Protein AF-A0A8H6SLA9-F1 (afdb_monomer)

Radius of gyrati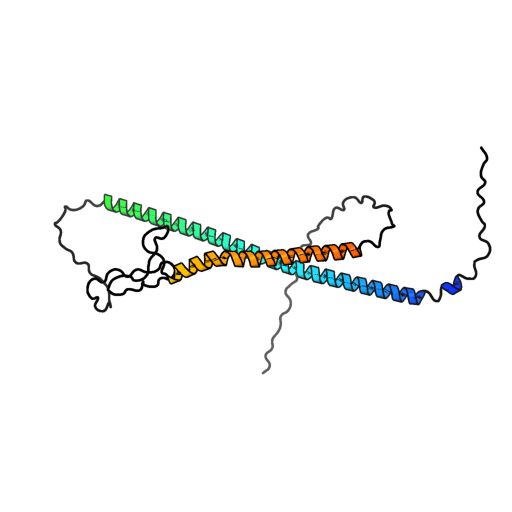on: 43.83 Å; Cα contacts (8 Å, |Δi|>4): 52; chains: 1; bounding box: 120×88×108 Å

Mean predicted aligned error: 20.32 Å

Solvent-accessible surface area (backbone atoms only — not comparable to full-atom values): 16143 Å² total; per-residue (Å²): 136,85,85,83,81,82,81,76,84,77,94,78,89,76,86,80,65,63,74,71,59,61,76,69,49,60,63,59,50,52,53,52,51,52,50,53,55,49,53,50,51,51,52,50,52,54,50,51,52,50,50,53,52,50,51,51,54,53,51,54,48,53,52,50,52,53,51,52,51,50,53,54,51,51,55,50,50,53,53,50,53,52,49,55,54,49,55,50,49,53,53,48,53,51,53,51,52,54,55,62,70,72,52,82,75,77,75,91,71,73,94,70,87,74,83,77,86,75,90,65,86,87,72,79,87,79,75,83,87,72,75,86,78,54,49,19,68,86,72,63,48,69,61,58,65,56,96,93,37,71,70,61,76,58,56,87,47,102,84,50,96,62,45,47,44,64,68,56,48,52,47,51,61,42,47,69,61,45,58,62,51,57,58,46,54,56,48,49,54,52,48,54,56,51,53,56,50,55,59,52,51,56,58,51,55,72,71,58,76,84,76,85,87,78,94,74,79,88,71,87,72,76,86,79,81,78,77,82,74,83,75,75,81,76,84,78,74,92,80,80,88,80,84,80,81,81,84,132

pLDDT: mean 74.07, std 17.53, range [44.94, 98.62]

Structure (mmCIF, N/CA/C/O backbone):
data_AF-A0A8H6SLA9-F1
#
_entry.id   AF-A0A8H6SLA9-F1
#
loop_
_atom_site.group_PDB
_atom_site.id
_atom_site.type_symbol
_atom_site.label_atom_id
_atom_site.label_alt_id
_atom_site.label_comp_id
_atom_site.label_asym_id
_atom_site.label_entity_id
_atom_site.label_seq_id
_atom_site.pdbx_PDB_ins_code
_atom_site.Cartn_x
_atom_site.Cartn_y
_atom_site.Cartn_z
_atom_site.occupancy
_atom_site.B_iso_or_equiv
_atom_site.auth_seq_id
_atom_site.auth_comp_id
_atom_site.auth_asym_id
_atom_site.auth_atom_id
_atom_site.pdbx_PDB_model_num
ATOM 1 N N . MET A 1 1 ? 68.882 -38.766 -30.836 1.00 44.94 1 MET A N 1
ATOM 2 C CA . MET A 1 1 ? 67.915 -37.660 -30.707 1.00 44.94 1 MET A CA 1
ATOM 3 C C . MET A 1 1 ? 68.384 -36.552 -31.637 1.00 44.94 1 MET A C 1
ATOM 5 O O . MET A 1 1 ? 69.394 -35.937 -31.313 1.00 44.94 1 MET A O 1
ATOM 9 N N . PRO A 1 2 ? 67.797 -36.401 -32.835 1.00 56.88 2 PRO A N 1
ATOM 10 C CA . PRO A 1 2 ? 68.189 -35.344 -33.761 1.00 56.88 2 PRO A CA 1
ATOM 11 C C . PRO A 1 2 ? 67.579 -34.007 -33.314 1.00 56.88 2 PRO A C 1
ATOM 13 O O . PRO A 1 2 ? 66.438 -33.968 -32.863 1.00 56.88 2 PRO A O 1
ATOM 16 N N . HIS A 1 3 ? 68.366 -32.936 -33.404 1.00 52.94 3 HIS A N 1
ATOM 17 C CA . HIS A 1 3 ? 67.926 -31.561 -33.189 1.00 52.94 3 HIS A CA 1
ATOM 18 C C . HIS A 1 3 ? 67.178 -31.078 -34.440 1.00 52.94 3 HIS A C 1
ATOM 20 O O . HIS A 1 3 ? 67.775 -30.989 -35.510 1.00 52.94 3 HIS A O 1
ATOM 26 N N . GLU A 1 4 ? 65.885 -30.781 -34.304 1.00 59.97 4 GLU A N 1
ATOM 27 C CA . GLU A 1 4 ? 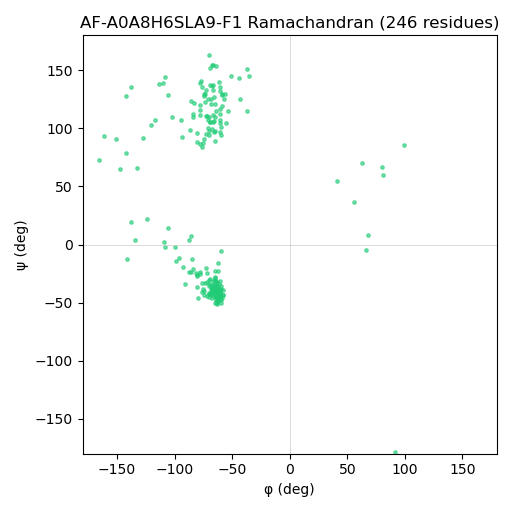65.126 -30.019 -35.299 1.00 59.97 4 GLU A CA 1
ATOM 28 C C . GLU A 1 4 ? 65.571 -28.551 -35.250 1.00 59.97 4 GLU A C 1
ATOM 30 O O . GLU A 1 4 ? 65.332 -27.837 -34.274 1.00 59.97 4 GLU A O 1
ATOM 35 N N . GLU A 1 5 ? 66.256 -28.110 -36.303 1.00 57.69 5 GLU A N 1
ATOM 36 C CA . GLU A 1 5 ? 66.565 -26.704 -36.542 1.00 57.69 5 GLU A CA 1
ATOM 37 C C . GLU A 1 5 ? 65.296 -25.959 -36.981 1.00 57.69 5 GLU A C 1
ATOM 39 O O . GLU A 1 5 ? 64.781 -26.146 -38.085 1.00 57.69 5 GLU A O 1
ATOM 44 N N . LEU A 1 6 ? 64.804 -25.084 -36.101 1.00 62.22 6 LEU A N 1
ATOM 45 C CA . LEU A 1 6 ? 63.748 -24.111 -36.375 1.00 62.22 6 LEU A CA 1
ATOM 46 C C . LEU A 1 6 ? 64.223 -23.092 -37.422 1.00 62.22 6 LEU A C 1
ATOM 48 O O . LEU A 1 6 ? 64.881 -22.101 -37.105 1.00 62.22 6 LEU A O 1
ATOM 52 N N . HIS A 1 7 ? 63.846 -23.324 -38.677 1.00 65.69 7 HIS A N 1
ATOM 53 C CA . HIS A 1 7 ? 63.910 -22.320 -39.734 1.00 65.69 7 HIS A CA 1
ATOM 54 C C . HIS A 1 7 ? 62.850 -21.240 -39.484 1.00 65.69 7 HIS A C 1
ATOM 56 O O . HIS A 1 7 ? 61.652 -21.476 -39.633 1.00 65.69 7 HIS A O 1
ATOM 62 N N . MET A 1 8 ? 63.300 -20.039 -39.122 1.00 55.72 8 MET A N 1
ATOM 63 C CA . MET A 1 8 ? 62.464 -18.840 -39.086 1.00 55.72 8 MET A CA 1
ATOM 64 C C . MET A 1 8 ? 62.376 -18.239 -40.497 1.00 55.72 8 MET A C 1
ATOM 66 O O . MET A 1 8 ? 63.417 -17.894 -41.066 1.00 55.72 8 MET A O 1
ATOM 70 N N . PRO A 1 9 ? 61.174 -18.087 -41.083 1.00 66.75 9 PRO A N 1
ATOM 71 C CA . PRO A 1 9 ? 61.027 -17.440 -42.378 1.00 66.75 9 PRO A CA 1
ATOM 72 C C . PRO A 1 9 ? 61.354 -15.948 -42.260 1.00 66.75 9 PRO A C 1
ATOM 74 O O . PRO A 1 9 ? 60.796 -15.222 -41.439 1.00 66.75 9 PRO A O 1
ATOM 77 N N . THR A 1 10 ? 62.282 -15.490 -43.096 1.00 64.19 10 THR A N 1
ATOM 78 C CA . THR A 1 10 ? 62.669 -14.083 -43.211 1.00 64.19 10 THR A CA 1
ATOM 79 C C . THR A 1 10 ? 61.563 -13.304 -43.939 1.00 64.19 10 THR A C 1
ATOM 81 O O . THR A 1 10 ? 61.240 -13.654 -45.076 1.00 64.19 10 THR A O 1
ATOM 84 N N . PRO A 1 11 ? 60.979 -12.245 -43.345 1.00 56.88 11 PRO A N 1
ATOM 85 C CA . PRO A 1 11 ? 59.956 -11.441 -44.003 1.00 56.88 11 PRO A CA 1
ATOM 86 C C . PRO A 1 11 ? 60.624 -10.448 -44.962 1.00 56.88 11 PRO A C 1
ATOM 88 O O . PRO A 1 11 ? 60.956 -9.324 -44.591 1.00 56.88 11 PRO A O 1
ATOM 91 N N . ALA A 1 12 ? 60.852 -10.866 -46.204 1.00 58.31 12 ALA A N 1
ATOM 92 C CA . ALA A 1 12 ? 61.307 -9.980 -47.269 1.00 58.31 12 ALA A CA 1
ATOM 93 C C . ALA A 1 12 ? 60.152 -9.678 -48.239 1.00 58.31 12 ALA A C 1
ATOM 95 O O . ALA A 1 12 ? 59.533 -10.591 -48.775 1.00 58.31 12 ALA A O 1
ATOM 96 N N . ALA A 1 13 ? 59.937 -8.381 -48.491 1.00 58.53 13 ALA A N 1
ATOM 97 C CA . ALA A 1 13 ? 59.166 -7.808 -49.604 1.00 58.53 13 ALA A CA 1
ATOM 98 C C . ALA A 1 13 ? 57.623 -7.747 -49.494 1.00 58.53 13 ALA A C 1
ATOM 100 O O . ALA A 1 13 ? 56.914 -8.213 -50.380 1.00 58.53 13 ALA A O 1
ATOM 101 N N . GLY A 1 14 ? 57.098 -7.052 -48.473 1.00 57.09 14 GLY A N 1
ATOM 102 C CA . GLY A 1 14 ? 55.667 -6.694 -48.388 1.00 57.09 14 GLY A CA 1
ATOM 103 C C . GLY A 1 14 ? 55.356 -5.264 -47.915 1.00 57.09 14 GLY A C 1
ATOM 104 O O . GLY A 1 14 ? 54.259 -5.012 -47.437 1.00 57.09 14 GLY A O 1
ATOM 105 N N . ALA A 1 15 ? 56.304 -4.323 -47.990 1.00 57.12 15 ALA A N 1
ATOM 106 C CA . ALA A 1 15 ? 56.195 -3.020 -47.315 1.00 57.12 15 ALA A CA 1
ATOM 107 C C . ALA A 1 15 ? 55.476 -1.900 -48.104 1.00 57.12 15 ALA A C 1
ATOM 109 O O . ALA A 1 15 ? 55.443 -0.772 -47.627 1.00 57.12 15 ALA A O 1
ATOM 110 N N . GLN A 1 16 ? 54.924 -2.159 -49.296 1.00 57.94 16 GLN A N 1
ATOM 111 C CA . GLN A 1 16 ? 54.382 -1.091 -50.163 1.00 57.94 16 GLN A CA 1
ATOM 112 C C . GLN A 1 16 ? 52.849 -1.043 -50.280 1.00 57.94 16 GLN A C 1
ATOM 114 O O . GLN A 1 16 ? 52.337 -0.131 -50.919 1.00 57.94 16 GLN A O 1
ATOM 119 N N . ASP A 1 17 ? 52.107 -1.962 -49.648 1.00 52.88 17 ASP A N 1
ATOM 120 C CA . ASP A 1 17 ? 50.633 -2.010 -49.764 1.00 52.88 17 ASP A CA 1
ATOM 121 C C . ASP A 1 17 ? 49.882 -1.580 -48.483 1.00 52.88 17 ASP A C 1
ATOM 123 O O . ASP A 1 17 ? 48.654 -1.563 -48.435 1.00 52.88 17 ASP A O 1
ATOM 127 N N . LEU A 1 18 ? 50.606 -1.175 -47.430 1.00 58.47 18 LEU A N 1
ATOM 128 C CA . LEU A 1 18 ? 50.005 -0.716 -46.167 1.00 58.47 18 LEU A CA 1
ATOM 129 C C . LEU A 1 18 ? 49.514 0.741 -46.220 1.00 58.47 18 LEU A C 1
ATOM 131 O O . LEU A 1 18 ? 48.532 1.081 -45.558 1.00 58.47 18 LEU A O 1
ATOM 135 N N . ASP A 1 19 ? 50.109 1.587 -47.064 1.00 57.84 19 ASP A N 1
ATOM 136 C CA . ASP A 1 19 ? 49.697 2.994 -47.189 1.00 57.84 19 ASP A CA 1
ATOM 137 C C . ASP A 1 19 ? 48.357 3.161 -47.924 1.00 57.84 19 ASP A C 1
ATOM 139 O O . ASP A 1 19 ? 47.665 4.168 -47.754 1.00 57.84 19 ASP A O 1
ATOM 143 N N . ARG A 1 20 ? 47.929 2.153 -48.698 1.00 52.12 20 ARG A N 1
ATOM 144 C CA . ARG A 1 20 ? 46.669 2.202 -49.456 1.00 52.12 20 ARG A CA 1
ATOM 145 C C . ARG A 1 20 ? 45.447 1.769 -48.642 1.00 52.12 20 ARG A C 1
ATOM 147 O O . ARG A 1 20 ? 44.339 2.204 -48.941 1.00 52.12 20 ARG A O 1
ATOM 154 N N . ILE A 1 21 ? 45.643 0.977 -47.586 1.00 57.06 21 ILE A N 1
ATOM 155 C CA . ILE A 1 21 ? 44.577 0.563 -46.655 1.00 57.06 21 ILE A CA 1
ATOM 156 C C . ILE A 1 21 ? 44.296 1.669 -45.615 1.00 57.06 21 ILE A C 1
ATOM 158 O O . ILE A 1 21 ? 43.181 1.783 -45.108 1.00 57.06 21 ILE A O 1
ATOM 162 N N . SER A 1 22 ? 45.272 2.542 -45.352 1.00 58.72 22 SER A N 1
ATOM 163 C CA . SER A 1 22 ? 45.220 3.560 -44.293 1.00 58.72 22 SER A CA 1
ATOM 164 C C . SER A 1 22 ? 44.219 4.705 -44.545 1.00 58.72 22 SER A C 1
ATOM 166 O O . SER A 1 22 ? 43.635 5.242 -43.606 1.00 58.72 22 SER A O 1
ATOM 168 N N . SER A 1 23 ? 43.945 5.071 -45.804 1.00 60.31 23 SER A N 1
ATOM 169 C CA . SER A 1 23 ? 43.157 6.280 -46.113 1.00 60.31 23 SER A CA 1
ATOM 170 C C . SER A 1 23 ? 41.646 6.064 -46.280 1.00 60.31 23 SER A C 1
ATOM 172 O O . SER A 1 23 ? 40.887 7.021 -46.136 1.00 60.31 23 SER A O 1
ATOM 174 N N . ALA A 1 24 ? 41.185 4.830 -46.530 1.00 57.62 24 ALA A N 1
ATOM 175 C CA . ALA A 1 24 ? 39.760 4.499 -46.709 1.00 57.62 24 ALA A CA 1
ATOM 176 C C . ALA A 1 24 ? 39.080 3.919 -45.447 1.00 57.62 24 ALA A C 1
ATOM 178 O O . ALA A 1 24 ? 37.854 3.904 -45.347 1.00 57.62 24 ALA A O 1
ATOM 179 N N . GLN A 1 25 ? 39.868 3.501 -44.453 1.00 63.41 25 GLN A N 1
ATOM 180 C CA . GLN A 1 25 ? 39.406 3.010 -43.148 1.00 63.41 25 GLN A CA 1
ATOM 181 C C . GLN A 1 25 ? 38.822 4.061 -42.165 1.00 63.41 25 GLN A C 1
ATOM 183 O O . GLN A 1 25 ? 38.013 3.662 -41.317 1.00 63.41 25 GLN A O 1
ATOM 188 N N . PRO A 1 26 ? 39.138 5.378 -42.210 1.00 79.38 26 PRO A N 1
ATOM 189 C CA . PRO A 1 26 ? 38.716 6.280 -41.137 1.00 79.38 26 PRO A CA 1
ATOM 190 C C . PRO A 1 26 ? 37.209 6.571 -41.147 1.00 79.38 26 PRO A C 1
ATOM 192 O O . PRO A 1 26 ? 36.618 6.716 -40.081 1.00 79.38 26 PRO A O 1
ATOM 195 N N . GLU A 1 27 ? 36.556 6.607 -42.313 1.00 86.19 27 GLU A N 1
ATOM 196 C CA . GLU A 1 27 ? 35.116 6.906 -42.398 1.00 86.19 27 GLU A CA 1
ATOM 197 C C . GLU A 1 27 ? 34.238 5.735 -41.939 1.00 86.19 27 GLU A C 1
ATOM 199 O O . GLU A 1 27 ? 33.270 5.934 -41.204 1.00 86.19 27 GLU A O 1
ATOM 204 N N . GLN A 1 28 ? 34.604 4.497 -42.289 1.00 86.56 28 GLN A N 1
ATOM 205 C CA . GLN A 1 28 ? 33.897 3.309 -41.794 1.00 86.56 28 GLN A CA 1
ATOM 206 C C . GLN A 1 28 ? 34.040 3.178 -40.275 1.00 86.56 28 GLN A C 1
ATOM 208 O O . GLN A 1 28 ? 33.052 2.961 -39.576 1.00 86.56 28 GLN A O 1
ATOM 213 N N . THR A 1 29 ? 35.246 3.414 -39.753 1.00 85.56 29 THR A N 1
ATOM 214 C CA . THR A 1 29 ? 35.506 3.407 -38.308 1.00 85.56 29 THR A CA 1
ATOM 215 C C . THR A 1 29 ? 34.677 4.472 -37.586 1.00 85.56 29 THR A C 1
ATOM 217 O O . THR A 1 29 ? 34.031 4.177 -36.584 1.00 85.56 29 THR A O 1
ATOM 220 N N . ARG A 1 30 ? 34.613 5.700 -38.119 1.00 87.31 30 ARG A N 1
ATOM 221 C CA . ARG A 1 30 ? 33.772 6.781 -37.569 1.00 87.31 30 ARG A CA 1
ATOM 222 C C . ARG A 1 30 ? 32.287 6.422 -37.554 1.00 87.31 30 ARG A C 1
ATOM 224 O O . ARG A 1 30 ? 31.591 6.765 -36.601 1.00 87.31 30 ARG A O 1
ATOM 231 N N . CYS A 1 31 ? 31.801 5.740 -38.590 1.00 92.69 31 CYS A N 1
ATOM 232 C CA . CYS A 1 31 ? 30.416 5.283 -38.652 1.00 92.69 31 CYS A CA 1
ATOM 233 C C . CYS A 1 31 ? 30.110 4.244 -37.563 1.00 92.69 31 CYS A C 1
ATOM 235 O O . CYS A 1 31 ? 29.098 4.375 -36.875 1.00 92.69 31 CYS A O 1
ATOM 237 N N . VAL A 1 32 ? 31.000 3.265 -37.363 1.00 92.06 32 VAL A N 1
ATOM 238 C CA . VAL A 1 32 ? 30.857 2.249 -36.308 1.00 92.06 32 VAL A CA 1
ATOM 239 C C . VAL A 1 32 ? 30.906 2.884 -34.918 1.00 92.06 32 VAL A C 1
ATOM 241 O O . VAL A 1 32 ? 30.044 2.590 -34.096 1.00 92.06 32 VAL A O 1
ATOM 244 N N . LEU A 1 33 ? 31.849 3.799 -34.669 1.00 91.94 33 LEU A N 1
ATOM 245 C CA . LEU A 1 33 ? 31.949 4.502 -33.385 1.00 91.94 33 LEU A CA 1
ATOM 246 C C . LEU A 1 33 ? 30.671 5.281 -33.063 1.00 91.94 33 LEU A C 1
ATOM 248 O O . LEU A 1 33 ? 30.139 5.139 -31.968 1.00 91.94 33 LEU A O 1
ATOM 252 N N . ARG A 1 34 ? 30.117 6.024 -34.030 1.00 95.81 34 ARG A N 1
ATOM 253 C CA . ARG A 1 34 ? 28.855 6.755 -33.832 1.00 95.81 34 ARG A CA 1
ATOM 254 C C . ARG A 1 34 ? 27.696 5.820 -33.488 1.00 95.81 34 ARG A C 1
ATOM 256 O O . ARG A 1 34 ? 26.888 6.157 -32.630 1.00 95.81 34 ARG A O 1
ATOM 263 N N . LYS A 1 35 ? 27.619 4.659 -34.145 1.00 96.62 35 LYS A N 1
ATOM 264 C CA . LYS A 1 35 ? 26.582 3.659 -33.871 1.00 96.62 35 LYS A CA 1
ATOM 265 C C . LYS A 1 35 ? 26.711 3.097 -32.453 1.00 96.62 35 LYS A C 1
ATOM 267 O O . LYS A 1 35 ? 25.718 3.036 -31.742 1.00 96.62 35 LYS A O 1
ATOM 272 N N . LEU A 1 36 ? 27.926 2.763 -32.019 1.00 95.12 36 LEU A N 1
ATOM 273 C CA . LEU A 1 36 ? 28.175 2.285 -30.655 1.00 95.12 36 LEU A CA 1
ATOM 274 C C . LEU A 1 36 ? 27.884 3.361 -29.600 1.00 95.12 36 LEU A C 1
ATOM 276 O O . LEU A 1 36 ? 27.335 3.052 -28.548 1.00 95.12 36 LEU A O 1
ATOM 280 N N . GLU A 1 37 ? 28.205 4.628 -29.873 1.00 97.12 37 GLU A N 1
ATOM 281 C CA . GLU A 1 37 ? 27.853 5.753 -28.996 1.00 97.12 37 GLU A CA 1
ATOM 282 C C . GLU A 1 37 ? 26.336 5.969 -28.890 1.00 97.12 37 GLU A C 1
ATOM 284 O O . GLU A 1 37 ? 25.843 6.383 -27.841 1.00 97.12 37 GLU A O 1
ATOM 289 N N . GLU A 1 38 ? 25.593 5.743 -29.974 1.00 97.88 38 GLU A N 1
ATOM 290 C CA . GLU A 1 38 ? 24.129 5.826 -29.993 1.00 97.88 38 GLU A CA 1
ATOM 291 C C . GLU A 1 38 ? 23.497 4.649 -29.242 1.00 97.88 38 GLU A C 1
ATOM 293 O O . GLU A 1 38 ? 22.631 4.866 -28.398 1.00 97.88 38 GLU A O 1
ATOM 298 N N . GLU A 1 39 ? 23.985 3.427 -29.466 1.00 97.31 39 GLU A N 1
ATOM 299 C CA . GLU A 1 39 ? 23.563 2.231 -28.726 1.00 97.31 39 GLU A CA 1
ATOM 300 C C . GLU A 1 39 ? 23.865 2.367 -27.227 1.00 97.31 39 GLU A C 1
ATOM 302 O O . GLU A 1 39 ? 23.003 2.084 -26.397 1.00 97.31 39 GLU A O 1
ATOM 307 N N . THR A 1 40 ? 25.042 2.887 -26.867 1.00 97.44 40 THR A N 1
ATOM 308 C CA . THR A 1 40 ? 25.407 3.145 -25.464 1.00 97.44 40 THR A CA 1
ATOM 309 C C . THR A 1 40 ? 24.455 4.158 -24.832 1.00 97.44 40 THR A C 1
ATOM 311 O O . THR A 1 40 ? 23.920 3.903 -23.756 1.00 97.44 40 THR A O 1
ATOM 314 N N . ARG A 1 41 ? 24.162 5.268 -25.525 1.00 98.00 41 ARG A N 1
ATOM 315 C CA . ARG A 1 41 ? 23.197 6.270 -25.046 1.00 98.00 41 ARG A CA 1
ATOM 316 C C . ARG A 1 41 ? 21.784 5.708 -24.899 1.00 98.00 41 ARG A C 1
ATOM 318 O O . ARG A 1 41 ? 21.091 6.068 -23.951 1.00 98.00 41 ARG A O 1
ATOM 325 N N . ALA A 1 42 ? 21.354 4.836 -25.808 1.00 97.81 42 ALA A N 1
ATOM 326 C CA . ALA A 1 42 ? 20.051 4.186 -25.717 1.00 97.81 42 ALA A CA 1
ATOM 327 C C . ALA A 1 42 ? 19.962 3.300 -24.463 1.00 97.81 42 ALA A C 1
ATOM 329 O O . ALA A 1 42 ? 19.028 3.455 -23.675 1.00 97.81 42 ALA A O 1
ATOM 330 N N . VAL A 1 43 ? 20.972 2.459 -24.222 1.00 97.88 43 VAL A N 1
ATOM 331 C CA . VAL A 1 43 ? 21.044 1.592 -23.033 1.00 97.88 43 VAL A CA 1
ATOM 332 C C . VAL A 1 43 ? 21.116 2.409 -21.740 1.00 97.88 43 VAL A C 1
ATOM 334 O O . VAL A 1 43 ? 20.441 2.083 -20.763 1.00 97.88 43 VAL A O 1
ATOM 337 N N . GLU A 1 44 ? 21.892 3.494 -21.717 1.00 97.06 44 GLU A N 1
ATOM 338 C CA . GLU A 1 44 ? 21.948 4.404 -20.566 1.00 97.06 44 GLU A CA 1
ATOM 339 C C . GLU A 1 44 ? 20.582 5.036 -20.281 1.00 97.06 44 GLU A C 1
ATOM 341 O O . GLU A 1 44 ? 20.147 5.043 -19.130 1.00 97.06 44 GLU A O 1
ATOM 346 N N . SER A 1 45 ? 19.863 5.480 -21.317 1.00 97.81 45 SER A N 1
ATOM 347 C CA . SER A 1 45 ? 18.527 6.061 -21.152 1.00 97.81 45 SER A CA 1
ATOM 348 C C . SER A 1 45 ? 17.502 5.060 -20.606 1.00 97.81 45 SER A C 1
ATOM 350 O O . SER A 1 45 ? 16.697 5.412 -19.743 1.00 97.81 45 SER A O 1
ATOM 352 N N . GLU A 1 46 ? 17.565 3.795 -21.035 1.00 97.81 46 GLU A N 1
ATOM 353 C CA . GLU A 1 46 ? 16.689 2.728 -20.539 1.00 97.81 46 GLU A CA 1
ATOM 354 C C . GLU A 1 46 ? 17.003 2.375 -19.078 1.00 97.81 46 GLU A C 1
ATOM 356 O O . GLU A 1 46 ? 16.096 2.169 -18.258 1.00 97.81 46 GLU A O 1
ATOM 361 N N . ARG A 1 47 ? 18.292 2.353 -18.718 1.00 98.19 47 ARG A N 1
ATOM 362 C CA . ARG A 1 47 ? 18.731 2.170 -17.331 1.00 98.19 47 ARG A CA 1
ATOM 363 C C . ARG A 1 47 ? 18.228 3.306 -16.444 1.00 98.19 47 ARG A C 1
ATOM 365 O O . ARG A 1 47 ? 17.725 3.040 -15.353 1.00 98.19 47 ARG A O 1
ATOM 372 N N . ASP A 1 48 ? 18.341 4.547 -16.900 1.00 98.00 48 ASP A N 1
ATOM 373 C CA . ASP A 1 48 ? 17.907 5.721 -16.145 1.00 98.00 48 ASP A CA 1
ATOM 374 C C . ASP A 1 48 ? 16.379 5.736 -15.972 1.00 98.00 48 ASP A C 1
ATOM 376 O O . ASP A 1 48 ? 15.879 5.985 -14.872 1.00 98.00 48 ASP A O 1
ATOM 380 N N . GLU A 1 49 ? 15.615 5.363 -17.003 1.00 97.50 49 GLU A N 1
ATOM 381 C CA . GLU A 1 49 ? 14.163 5.194 -16.886 1.00 97.50 49 GLU A CA 1
ATOM 382 C C . GLU A 1 49 ? 13.801 4.100 -15.868 1.00 97.50 49 GLU A C 1
ATOM 384 O O . GLU A 1 49 ? 12.922 4.281 -15.017 1.00 97.50 49 GLU A O 1
ATOM 389 N N . SER A 1 50 ? 14.514 2.975 -15.901 1.00 96.94 50 SER A N 1
ATOM 390 C CA . SER A 1 50 ? 14.331 1.876 -14.949 1.00 96.94 50 SER A CA 1
ATOM 391 C C . SER A 1 50 ? 14.648 2.300 -13.511 1.00 96.94 50 SER A C 1
ATOM 393 O O . SER A 1 50 ? 13.897 1.974 -12.589 1.00 96.94 50 SER A O 1
ATOM 395 N N . MET A 1 51 ? 15.705 3.092 -13.315 1.00 97.44 51 MET A N 1
ATOM 396 C CA . MET A 1 51 ? 16.069 3.690 -12.026 1.00 97.44 51 MET A CA 1
ATOM 397 C C . MET A 1 51 ? 14.968 4.616 -11.495 1.00 97.44 51 MET A C 1
ATOM 399 O O . MET A 1 51 ? 14.600 4.520 -10.323 1.00 97.44 51 MET A O 1
ATOM 403 N N . VAL A 1 52 ? 14.381 5.460 -12.351 1.00 98.19 52 VAL A N 1
ATOM 404 C CA . VAL A 1 52 ? 13.260 6.340 -11.973 1.00 98.19 52 VAL A CA 1
ATOM 405 C C . VAL A 1 52 ? 12.035 5.524 -11.551 1.00 98.19 52 VAL A C 1
ATOM 407 O O . VAL A 1 52 ? 11.403 5.828 -10.532 1.00 98.19 52 VAL A O 1
ATOM 410 N N . ARG A 1 53 ? 11.706 4.450 -12.281 1.00 98.19 53 ARG A N 1
ATOM 411 C CA . ARG A 1 53 ? 10.613 3.537 -11.903 1.00 98.19 53 ARG A CA 1
ATOM 412 C C . ARG A 1 53 ? 10.881 2.889 -10.543 1.00 98.19 53 ARG A C 1
ATOM 414 O O . ARG A 1 53 ? 9.996 2.895 -9.686 1.00 98.19 53 ARG A O 1
ATOM 421 N N . LEU A 1 54 ? 12.099 2.395 -10.312 1.00 98.31 54 LEU A N 1
ATOM 422 C CA . LEU A 1 54 ? 12.491 1.783 -9.041 1.00 98.31 54 LEU A CA 1
ATOM 423 C C . LEU A 1 54 ? 12.415 2.783 -7.876 1.00 98.31 54 LEU A C 1
ATOM 425 O O . LEU A 1 54 ? 11.893 2.455 -6.807 1.00 98.31 54 LEU A O 1
ATOM 429 N N . GLN A 1 55 ? 12.868 4.020 -8.085 1.00 98.00 55 GLN A N 1
ATOM 430 C CA . GLN A 1 55 ? 12.785 5.088 -7.089 1.00 98.00 55 GLN A CA 1
ATOM 431 C C . GLN A 1 55 ? 11.329 5.435 -6.743 1.00 98.00 55 GLN A C 1
ATOM 433 O O . GLN A 1 55 ? 10.999 5.637 -5.569 1.00 98.00 55 GLN A O 1
ATOM 438 N N . SER A 1 56 ? 10.443 5.457 -7.743 1.00 97.19 56 SER A N 1
ATOM 439 C CA . SER A 1 56 ? 9.006 5.669 -7.541 1.00 97.19 56 SER A CA 1
ATOM 440 C C . SER A 1 56 ? 8.383 4.553 -6.700 1.00 97.19 56 SER A C 1
ATOM 442 O O . SER A 1 56 ? 7.720 4.837 -5.701 1.00 97.19 56 SER A O 1
ATOM 444 N N . VAL A 1 57 ? 8.653 3.287 -7.037 1.00 98.12 57 VAL A N 1
ATOM 445 C CA . VAL A 1 57 ? 8.169 2.125 -6.267 1.00 98.12 57 VAL A CA 1
ATOM 446 C C . VAL A 1 57 ? 8.690 2.164 -4.831 1.00 98.12 57 VAL A C 1
ATOM 448 O O . VAL A 1 57 ? 7.916 1.980 -3.894 1.00 98.12 57 VAL A O 1
ATOM 451 N N . THR A 1 58 ? 9.971 2.481 -4.643 1.0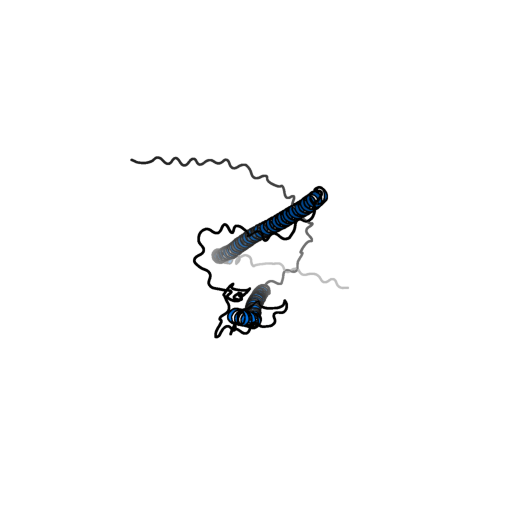0 97.94 58 THR A N 1
ATOM 452 C CA . THR A 1 58 ? 10.593 2.589 -3.313 1.00 97.94 58 THR A CA 1
ATOM 453 C C . THR A 1 58 ? 9.919 3.674 -2.470 1.00 97.94 58 THR A C 1
ATOM 455 O O . THR A 1 58 ? 9.607 3.460 -1.300 1.00 97.94 58 THR A O 1
ATOM 458 N N . SER A 1 59 ? 9.614 4.822 -3.078 1.00 97.94 59 SER A N 1
ATOM 459 C CA . SER A 1 59 ? 8.925 5.932 -2.409 1.00 97.94 59 SER A CA 1
ATOM 460 C C . SER A 1 59 ? 7.474 5.580 -2.048 1.00 97.94 59 SER A C 1
ATOM 462 O O . SER A 1 59 ? 7.010 5.887 -0.948 1.00 97.94 59 SER A O 1
ATOM 464 N N . GLN A 1 60 ? 6.751 4.895 -2.940 1.00 97.50 60 GLN A N 1
ATOM 465 C CA . GLN A 1 60 ? 5.395 4.402 -2.665 1.00 97.50 60 GLN A CA 1
ATOM 466 C C . GLN A 1 60 ? 5.383 3.359 -1.543 1.00 97.50 60 GLN A C 1
ATOM 468 O O . GLN A 1 60 ? 4.502 3.393 -0.681 1.00 97.50 60 GLN A O 1
ATOM 473 N N . TRP A 1 61 ? 6.373 2.466 -1.523 1.00 98.00 61 TRP A N 1
ATOM 474 C CA . TRP A 1 61 ? 6.538 1.477 -0.465 1.00 98.00 61 TRP A CA 1
ATOM 475 C C . TRP A 1 61 ? 6.777 2.137 0.897 1.00 98.00 61 TRP A C 1
ATOM 477 O O . TRP A 1 61 ? 6.061 1.839 1.852 1.00 98.00 61 TRP A O 1
ATOM 487 N N . ALA A 1 62 ? 7.693 3.107 0.968 1.00 97.62 62 ALA A N 1
ATOM 488 C CA . ALA A 1 62 ? 7.954 3.863 2.192 1.00 97.62 62 ALA A CA 1
ATOM 489 C C . ALA A 1 62 ? 6.692 4.581 2.716 1.00 97.62 62 ALA A C 1
ATOM 491 O O . ALA A 1 62 ? 6.414 4.585 3.918 1.00 97.62 62 ALA A O 1
ATOM 492 N N . LEU A 1 63 ? 5.871 5.140 1.818 1.00 98.38 63 LEU A N 1
ATOM 493 C CA . LEU A 1 63 ? 4.593 5.755 2.188 1.00 98.38 63 LEU A CA 1
ATOM 494 C C . LEU A 1 63 ? 3.597 4.735 2.766 1.00 98.38 63 LEU A C 1
ATOM 496 O O . LEU A 1 63 ? 2.891 5.040 3.731 1.00 98.38 63 LEU A O 1
ATOM 500 N N . LEU A 1 64 ? 3.506 3.539 2.178 1.00 98.12 64 LEU A N 1
ATOM 501 C CA . LEU A 1 64 ? 2.648 2.466 2.689 1.00 98.12 64 LEU A CA 1
ATOM 502 C C . LEU A 1 64 ? 3.103 2.001 4.072 1.00 98.12 64 LEU A C 1
ATOM 504 O O . LEU A 1 64 ? 2.270 1.855 4.968 1.00 98.12 64 LEU A O 1
ATOM 508 N N . GLU A 1 65 ? 4.407 1.831 4.266 1.00 98.62 65 GLU A N 1
ATOM 509 C CA . GLU A 1 65 ? 4.987 1.446 5.549 1.00 98.62 65 GLU A CA 1
ATOM 510 C C . GLU A 1 65 ? 4.675 2.478 6.642 1.00 98.62 65 GLU A C 1
ATOM 512 O O . GLU A 1 65 ? 4.168 2.118 7.707 1.00 98.62 65 GLU A O 1
ATOM 517 N N . SER A 1 66 ? 4.843 3.770 6.346 1.00 98.44 66 SER A N 1
ATOM 518 C CA . SER A 1 66 ? 4.465 4.860 7.255 1.00 98.44 66 SER A CA 1
ATOM 519 C C . SER A 1 66 ? 2.975 4.819 7.636 1.00 98.44 66 SER A C 1
ATOM 521 O O . SER A 1 66 ? 2.618 4.936 8.812 1.00 98.44 66 SER A O 1
ATOM 523 N N . LYS A 1 67 ? 2.079 4.575 6.668 1.00 98.31 67 LYS A N 1
ATOM 524 C CA . LYS A 1 67 ? 0.635 4.442 6.935 1.00 98.31 67 LYS A CA 1
ATOM 525 C C . LYS A 1 67 ? 0.314 3.233 7.811 1.00 98.31 67 LYS A C 1
ATOM 527 O O . LYS A 1 67 ? -0.520 3.342 8.711 1.00 98.31 67 LYS A O 1
ATOM 532 N N . LEU A 1 68 ? 0.960 2.092 7.576 1.00 98.12 68 LEU A N 1
ATOM 533 C CA . LEU A 1 68 ? 0.775 0.894 8.399 1.00 98.12 68 LEU A CA 1
ATOM 534 C C . LEU A 1 68 ? 1.244 1.124 9.839 1.00 98.12 68 LEU A C 1
ATOM 536 O O . LEU A 1 68 ? 0.540 0.742 10.777 1.00 98.12 68 LEU A O 1
ATOM 540 N N . GLN A 1 69 ? 2.372 1.812 10.027 1.00 98.00 69 GLN A N 1
ATOM 541 C CA . GLN A 1 69 ? 2.845 2.216 11.353 1.00 98.00 69 GLN A CA 1
ATOM 542 C C . GLN A 1 69 ? 1.840 3.139 12.057 1.00 98.00 69 GLN A C 1
ATOM 544 O O . GLN A 1 69 ? 1.519 2.912 13.225 1.00 98.00 69 GLN A O 1
ATOM 549 N N . ALA A 1 70 ? 1.272 4.122 11.348 1.00 97.75 70 ALA A N 1
ATOM 550 C CA . ALA A 1 70 ? 0.254 5.018 11.900 1.00 97.75 70 ALA A CA 1
ATOM 551 C C . ALA A 1 70 ? -1.008 4.262 12.356 1.00 97.75 70 ALA A C 1
ATOM 553 O O . ALA A 1 70 ? -1.504 4.490 13.462 1.00 97.75 70 ALA A O 1
ATOM 554 N N . VAL A 1 71 ? -1.493 3.307 11.554 1.00 98.25 71 VAL A N 1
ATOM 555 C CA . VAL A 1 71 ? -2.623 2.440 11.934 1.00 98.25 71 VAL A CA 1
ATOM 556 C C . VAL A 1 71 ? -2.277 1.584 13.158 1.00 98.25 71 VAL A C 1
ATOM 558 O O . VAL A 1 71 ? -3.100 1.442 14.064 1.00 98.25 71 VAL A O 1
ATOM 561 N N . GLY A 1 72 ? -1.055 1.048 13.235 1.00 97.75 72 GLY A N 1
ATOM 562 C CA . GLY A 1 72 ? -0.575 0.287 14.393 1.00 97.75 72 GLY A CA 1
ATOM 563 C C . GLY A 1 72 ? -0.521 1.117 15.682 1.00 97.75 72 GLY A C 1
ATOM 564 O O . GLY A 1 72 ? -0.956 0.652 16.745 1.00 97.75 72 GLY A O 1
ATOM 565 N N . ALA A 1 73 ? -0.054 2.364 15.588 1.00 97.62 73 ALA A N 1
ATOM 566 C CA . ALA A 1 73 ? -0.052 3.314 16.695 1.00 97.62 73 ALA A CA 1
ATOM 567 C C . ALA A 1 73 ? -1.483 3.646 17.145 1.00 97.62 73 ALA A C 1
ATOM 569 O O . ALA A 1 73 ? -1.800 3.518 18.329 1.00 97.62 73 ALA A O 1
ATOM 570 N N . GLN A 1 74 ? -2.378 3.958 16.203 1.00 98.19 74 GLN A N 1
ATOM 571 C CA . GLN A 1 74 ? -3.783 4.253 16.491 1.00 98.19 74 GLN A CA 1
ATOM 572 C C . GLN A 1 74 ? -4.500 3.066 17.149 1.00 98.19 74 GLN A C 1
ATOM 574 O O . GLN A 1 74 ? -5.234 3.245 18.119 1.00 98.19 74 GLN A O 1
ATOM 579 N N . ALA A 1 75 ? -4.260 1.841 16.676 1.00 98.00 75 ALA A N 1
ATOM 580 C CA . ALA A 1 75 ? -4.818 0.639 17.288 1.00 98.00 75 ALA A CA 1
ATOM 581 C C . ALA A 1 75 ? -4.318 0.444 18.728 1.00 98.00 75 ALA A C 1
ATOM 583 O O . ALA A 1 75 ? -5.064 -0.011 19.594 1.00 98.00 75 ALA A O 1
ATOM 584 N N . THR A 1 76 ? -3.060 0.794 18.999 1.00 98.25 76 THR A N 1
ATOM 585 C CA . THR A 1 76 ? -2.480 0.719 20.345 1.00 98.25 76 THR A CA 1
ATOM 586 C C . THR A 1 76 ? -3.081 1.768 21.276 1.00 98.25 76 THR A C 1
ATOM 588 O O . THR A 1 76 ? -3.456 1.423 22.395 1.00 98.25 76 THR A O 1
ATOM 591 N N . MET A 1 77 ? -3.261 3.004 20.802 1.00 98.31 77 MET A N 1
ATOM 592 C CA . MET A 1 77 ? -3.970 4.052 21.544 1.00 98.31 77 MET A CA 1
ATOM 593 C C . MET A 1 77 ? -5.415 3.644 21.845 1.00 98.31 77 MET A C 1
ATOM 595 O O . MET A 1 77 ? -5.825 3.670 22.997 1.00 98.31 77 MET A O 1
ATOM 599 N N . ALA A 1 78 ? -6.154 3.145 20.850 1.00 97.94 78 ALA A N 1
ATOM 600 C CA . ALA A 1 78 ? -7.534 2.702 21.039 1.00 97.94 78 ALA A CA 1
ATOM 601 C C . ALA A 1 78 ? -7.657 1.559 22.063 1.00 97.94 78 ALA A C 1
ATOM 603 O O . ALA A 1 78 ? -8.582 1.546 22.873 1.00 97.94 78 ALA A O 1
ATOM 604 N N . ARG A 1 79 ? -6.716 0.601 22.059 1.00 98.38 79 ARG A N 1
ATOM 605 C CA . ARG A 1 79 ? -6.662 -0.462 23.078 1.00 98.38 79 ARG A CA 1
ATOM 606 C C . ARG A 1 79 ? -6.409 0.098 24.473 1.00 98.38 79 ARG A C 1
ATOM 608 O O . ARG A 1 79 ? -7.035 -0.364 25.423 1.00 98.38 79 ARG A O 1
ATOM 615 N N . ARG A 1 80 ? -5.514 1.080 24.594 1.00 98.31 80 ARG A N 1
ATOM 616 C CA . ARG A 1 80 ? -5.233 1.756 25.862 1.00 98.31 80 ARG A CA 1
ATOM 617 C C . ARG A 1 80 ? -6.459 2.515 26.370 1.00 98.31 80 ARG A C 1
ATOM 619 O O . ARG A 1 80 ? -6.854 2.299 27.508 1.00 98.31 80 ARG A O 1
ATOM 626 N N . ASP A 1 81 ? -7.105 3.312 25.525 1.00 97.94 81 ASP A N 1
ATOM 627 C CA . ASP A 1 81 ? -8.314 4.062 25.889 1.00 97.94 81 ASP A CA 1
ATOM 628 C C . ASP A 1 81 ? -9.448 3.118 26.320 1.00 97.94 81 ASP A C 1
ATOM 630 O O . ASP A 1 81 ? -10.173 3.369 27.288 1.00 97.94 81 ASP A O 1
ATOM 634 N N . PHE A 1 82 ? -9.590 1.982 25.631 1.00 97.94 82 PHE A N 1
ATOM 635 C CA . PHE A 1 82 ? -10.553 0.954 26.011 1.00 97.94 82 PHE A CA 1
ATOM 636 C C . PHE A 1 82 ? -10.228 0.324 27.375 1.00 97.94 82 PHE A C 1
ATOM 638 O O . PHE A 1 82 ? -11.128 0.131 28.191 1.00 97.94 82 PHE A O 1
ATOM 645 N N . ALA A 1 83 ? -8.953 0.047 27.661 1.00 97.94 83 ALA A N 1
ATOM 646 C CA . ALA A 1 83 ? -8.532 -0.446 28.971 1.00 97.94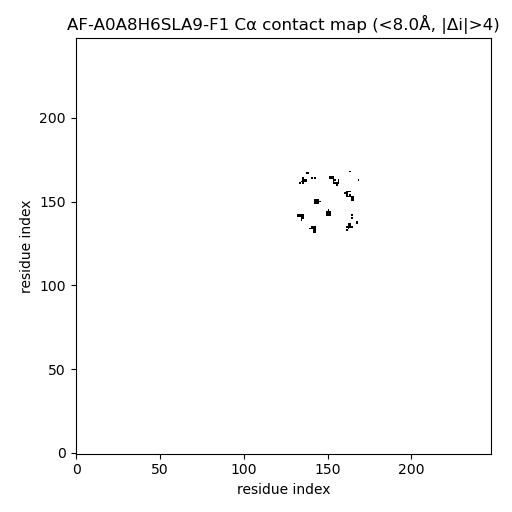 83 ALA A CA 1
ATOM 647 C C . ALA A 1 83 ? -8.810 0.587 30.080 1.00 97.94 83 ALA A C 1
ATOM 649 O O . ALA A 1 83 ? -9.431 0.257 31.089 1.00 97.94 83 ALA A O 1
ATOM 650 N N . GLU A 1 84 ? -8.463 1.859 29.860 1.00 97.94 84 GLU A N 1
ATOM 651 C CA . GLU A 1 84 ? -8.689 2.935 30.834 1.00 97.94 84 GLU A CA 1
ATOM 652 C C . GLU A 1 84 ? -10.185 3.169 31.113 1.00 97.94 84 GLU A C 1
ATOM 654 O O . GLU A 1 84 ? -10.590 3.414 32.254 1.00 97.94 84 GLU A O 1
ATOM 659 N N . THR A 1 85 ? -11.039 3.078 30.087 1.00 96.38 85 THR A N 1
ATOM 660 C CA . THR A 1 85 ? -12.499 3.191 30.259 1.00 96.38 85 THR A CA 1
ATOM 661 C C . THR A 1 85 ? -13.089 2.002 31.011 1.00 96.38 85 THR A C 1
ATOM 663 O O . THR A 1 85 ? -13.993 2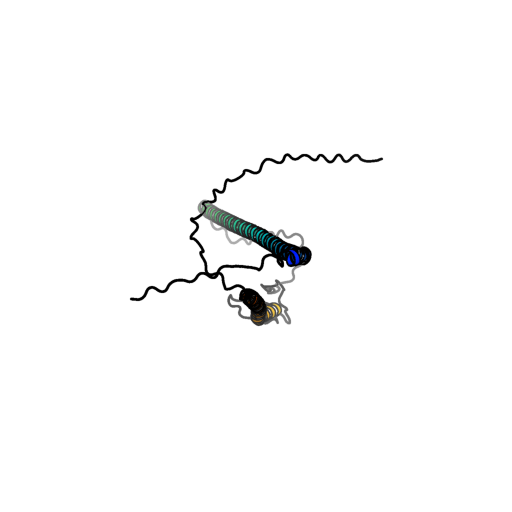.195 31.831 1.00 96.38 85 THR A O 1
ATOM 666 N N . PHE A 1 86 ? -12.564 0.795 30.791 1.00 97.25 86 PHE A N 1
ATOM 667 C CA . PHE A 1 86 ? -12.962 -0.397 31.533 1.00 97.25 86 PHE A CA 1
ATOM 668 C C . PHE A 1 86 ? -12.586 -0.287 33.019 1.00 97.25 86 PHE A C 1
ATOM 670 O O . PHE A 1 86 ? -13.463 -0.392 33.877 1.00 97.25 86 PHE A O 1
ATOM 677 N N . GLU A 1 87 ? -11.333 0.057 33.328 1.00 97.56 87 GLU A N 1
ATOM 678 C CA . GLU A 1 87 ? -10.861 0.268 34.707 1.00 97.56 87 GLU A CA 1
ATOM 679 C C . GLU A 1 87 ? -11.608 1.404 35.420 1.00 97.56 87 GLU A C 1
ATOM 681 O O . GLU A 1 87 ? -11.824 1.373 36.634 1.00 97.56 87 GLU A O 1
ATOM 686 N N . ARG A 1 88 ? -12.005 2.455 34.689 1.00 97.19 88 ARG A N 1
ATOM 687 C CA . ARG A 1 88 ? -12.827 3.538 35.247 1.00 97.19 88 ARG A CA 1
ATOM 688 C C . ARG A 1 88 ? -14.219 3.039 35.630 1.00 97.19 88 ARG A C 1
ATOM 690 O O . ARG A 1 88 ? -14.748 3.460 36.659 1.00 97.19 88 ARG A O 1
ATOM 697 N N . ARG A 1 89 ? -14.814 2.164 34.816 1.00 96.69 89 ARG A N 1
ATOM 698 C CA . ARG A 1 89 ? -16.133 1.583 35.087 1.00 96.69 89 ARG A CA 1
ATOM 699 C C . ARG A 1 89 ? -16.094 0.642 36.288 1.00 96.69 89 ARG A C 1
ATOM 701 O O . ARG A 1 89 ? -16.986 0.731 37.121 1.00 96.69 89 ARG A O 1
ATOM 708 N N . GLU A 1 90 ? -15.065 -0.192 36.392 1.00 96.50 90 GLU A N 1
ATOM 709 C CA . GLU A 1 90 ? -14.874 -1.113 37.519 1.00 96.50 90 GLU A CA 1
ATOM 710 C C . GLU A 1 90 ? -14.725 -0.355 38.849 1.00 96.50 90 GLU A C 1
ATOM 712 O O . GLU A 1 90 ? -15.452 -0.608 39.809 1.00 96.50 90 GLU A O 1
ATOM 717 N N . ARG A 1 91 ? -13.910 0.709 38.866 1.00 96.56 91 ARG A N 1
ATOM 718 C CA . ARG A 1 91 ? -13.812 1.606 40.032 1.00 96.56 91 ARG A CA 1
ATOM 719 C C . ARG A 1 91 ? -15.142 2.264 40.399 1.00 96.56 91 ARG A C 1
ATOM 721 O O . ARG A 1 91 ? -15.417 2.482 41.577 1.00 96.56 91 ARG A O 1
ATOM 728 N N . HIS A 1 92 ? -15.971 2.602 39.410 1.00 96.00 92 HIS A N 1
ATOM 729 C CA . HIS A 1 92 ? -17.294 3.166 39.675 1.00 96.00 92 HIS A CA 1
ATOM 730 C C . HIS A 1 92 ? -18.234 2.130 40.300 1.00 96.00 92 HIS A C 1
ATOM 732 O O . HIS A 1 92 ? -18.947 2.462 41.246 1.00 96.00 92 HIS A O 1
ATOM 738 N N . THR A 1 93 ? -18.219 0.884 39.813 1.00 94.88 93 THR A N 1
ATOM 739 C CA . THR A 1 93 ? -19.045 -0.190 40.379 1.00 94.88 93 THR A CA 1
ATOM 740 C C . THR A 1 93 ? -18.642 -0.528 41.810 1.00 94.88 93 THR A C 1
ATOM 742 O O . THR A 1 93 ? -19.524 -0.709 42.645 1.00 94.88 93 THR A O 1
ATOM 745 N N . ASP A 1 94 ? -17.346 -0.514 42.130 1.00 93.88 94 ASP A N 1
ATOM 746 C CA . ASP A 1 94 ? -16.865 -0.769 43.494 1.00 93.88 94 ASP A CA 1
ATOM 747 C C . ASP A 1 94 ? -17.275 0.341 44.468 1.00 93.88 94 ASP A C 1
ATOM 749 O O . ASP A 1 94 ? -17.761 0.067 45.567 1.00 93.88 94 ASP A O 1
ATOM 753 N N . LEU A 1 95 ? -17.154 1.607 44.050 1.00 94.00 95 LEU A N 1
ATOM 754 C CA . LEU A 1 95 ? -17.605 2.752 44.847 1.00 94.00 95 LEU A CA 1
ATOM 755 C C . LEU A 1 95 ? -19.121 2.732 45.078 1.00 94.00 95 LEU A C 1
ATOM 757 O O . LEU A 1 95 ? -19.592 3.131 46.143 1.00 94.00 95 LEU A O 1
ATOM 761 N N . GLU A 1 96 ? -19.895 2.287 44.091 1.00 92.94 96 GLU A N 1
ATOM 762 C CA . GLU A 1 96 ? -21.348 2.148 44.202 1.00 92.94 96 GLU A CA 1
ATOM 763 C C . GLU A 1 96 ? -21.732 1.007 45.156 1.00 92.94 96 GLU A C 1
ATOM 765 O O . GLU A 1 96 ? -22.572 1.198 46.041 1.00 92.94 96 GLU A O 1
ATOM 770 N N . LEU A 1 97 ? -21.035 -0.133 45.073 1.00 93.06 97 LEU A N 1
ATOM 771 C CA . LEU A 1 97 ? -21.201 -1.247 46.006 1.00 93.06 97 LEU A CA 1
ATOM 772 C C . LEU A 1 97 ? -20.857 -0.824 47.445 1.00 93.06 97 LEU A C 1
ATOM 774 O O . LEU A 1 97 ? -21.611 -1.105 48.377 1.00 93.06 97 LEU A O 1
ATOM 778 N N . GLN A 1 98 ? -19.769 -0.075 47.636 1.00 91.12 98 GLN A N 1
ATOM 779 C CA . GLN A 1 98 ? -19.343 0.410 48.951 1.00 91.12 98 GLN A CA 1
ATOM 780 C C . GLN A 1 98 ? -20.323 1.435 49.551 1.00 91.12 98 GLN A C 1
ATOM 782 O O . GLN A 1 98 ? -20.606 1.400 50.754 1.00 91.12 98 GLN A O 1
ATOM 787 N N . LYS A 1 99 ? -20.897 2.321 48.725 1.00 91.12 99 LYS A N 1
ATOM 788 C CA . LYS A 1 99 ? -21.969 3.238 49.152 1.00 91.12 99 LYS A CA 1
ATOM 789 C C . LYS A 1 99 ? -23.216 2.476 49.596 1.00 91.12 99 LYS A C 1
ATOM 791 O O . LYS A 1 99 ? -23.809 2.839 50.608 1.00 91.12 99 LYS A O 1
ATOM 796 N N . SER A 1 100 ? -23.576 1.392 48.903 1.00 87.44 100 SER A N 1
ATOM 797 C CA . SER A 1 100 ? -24.729 0.565 49.288 1.00 87.44 100 SER A CA 1
ATOM 798 C C . SER A 1 100 ? -24.552 -0.138 50.643 1.00 87.44 100 SER A C 1
ATOM 800 O O . SER A 1 100 ? -25.531 -0.326 51.359 1.00 87.44 100 SER A O 1
ATOM 802 N N . LEU A 1 101 ? -23.313 -0.458 51.047 1.00 87.94 101 LEU A N 1
ATOM 803 C CA . LEU A 1 101 ? -23.028 -1.087 52.345 1.00 87.94 101 LEU A CA 1
ATOM 804 C C . LEU A 1 101 ? -23.063 -0.116 53.536 1.00 87.94 101 LEU A C 1
ATOM 806 O O . LEU A 1 101 ? -23.255 -0.550 54.669 1.00 87.94 101 LEU A O 1
ATOM 810 N N . THR A 1 102 ? -22.831 1.180 53.315 1.00 84.94 102 THR A N 1
ATOM 811 C CA . THR A 1 102 ? -22.615 2.158 54.401 1.00 84.94 102 THR A CA 1
ATOM 812 C C . THR A 1 102 ? -23.851 2.984 54.748 1.00 84.94 102 THR A C 1
ATOM 814 O O . THR A 1 102 ? -23.815 3.780 55.688 1.00 84.94 102 THR A O 1
ATOM 817 N N . HIS A 1 103 ? -24.970 2.791 54.048 1.00 73.94 103 HIS A N 1
ATOM 818 C CA . HIS A 1 103 ? -26.253 3.368 54.439 1.00 73.94 103 HIS A CA 1
ATOM 819 C C . HIS A 1 103 ? -27.131 2.307 55.112 1.00 73.94 103 HIS A C 1
ATOM 821 O O . HIS A 1 103 ? -27.604 1.396 54.431 1.00 73.94 103 HIS A O 1
ATOM 827 N N . PRO A 1 104 ? -27.367 2.393 56.441 1.00 68.31 104 PRO A N 1
ATOM 828 C CA . PRO A 1 104 ? -28.325 1.524 57.104 1.00 68.31 104 PRO A CA 1
ATOM 829 C C . PRO A 1 104 ? -29.693 1.782 56.479 1.00 68.31 104 PRO A C 1
ATOM 831 O O . PRO A 1 104 ? -30.246 2.874 56.600 1.00 68.31 104 PRO A O 1
ATOM 834 N N . HIS A 1 105 ? -30.205 0.784 55.762 1.00 57.16 105 HIS A N 1
ATOM 835 C CA . HIS A 1 105 ? -31.530 0.819 55.163 1.00 57.16 105 HIS A CA 1
ATOM 836 C C . HIS A 1 105 ? -32.557 1.164 56.259 1.00 57.16 105 HIS A C 1
ATOM 838 O O . HIS A 1 105 ? -32.726 0.366 57.188 1.00 57.16 105 HIS A O 1
ATOM 844 N N . PRO A 1 106 ? -33.255 2.316 56.201 1.00 59.34 106 PRO A N 1
ATOM 845 C CA . PRO A 1 106 ? -34.428 2.507 57.036 1.00 59.34 106 PRO A CA 1
ATOM 846 C C . PRO A 1 106 ? -35.440 1.417 56.665 1.00 59.34 106 PRO A C 1
ATOM 848 O O . PRO A 1 106 ? -35.611 1.098 55.486 1.00 59.34 106 PRO A O 1
ATOM 851 N N . PHE A 1 107 ? -36.036 0.814 57.695 1.00 55.25 107 PHE A N 1
ATOM 852 C CA . PHE A 1 107 ? -36.962 -0.317 57.639 1.00 55.25 107 PHE A CA 1
ATOM 853 C C . PHE A 1 107 ? -37.897 -0.308 56.414 1.00 55.25 107 PHE A C 1
ATOM 855 O O . PHE A 1 107 ? -38.351 0.766 55.999 1.00 55.25 107 PHE A O 1
ATOM 862 N N . PRO A 1 108 ? -38.227 -1.498 55.865 1.00 55.94 108 PRO A N 1
ATOM 863 C CA . PRO A 1 108 ? -39.064 -1.638 54.681 1.00 55.94 108 PRO A CA 1
ATOM 864 C C . PRO A 1 108 ? -40.434 -1.017 54.942 1.00 55.94 108 PRO A C 1
ATOM 866 O O . PRO A 1 108 ? -41.298 -1.601 55.594 1.00 55.94 108 PRO A O 1
ATOM 869 N N . HIS A 1 109 ? -40.625 0.192 54.429 1.00 57.38 109 HIS A N 1
ATOM 870 C CA . HIS A 1 109 ? -41.943 0.757 54.255 1.00 57.38 109 HIS A CA 1
ATOM 871 C C . HIS A 1 109 ? -42.561 0.084 53.032 1.00 57.38 109 HIS A C 1
ATOM 873 O O . HIS A 1 109 ? -41.917 -0.182 52.017 1.00 57.38 109 HIS A O 1
ATOM 879 N N . THR A 1 110 ? -43.818 -0.270 53.236 1.00 59.53 110 THR A N 1
ATOM 880 C CA . THR A 1 110 ? -44.771 -0.903 52.337 1.00 59.53 110 THR A CA 1
ATOM 881 C C . THR A 1 110 ? -44.669 -0.443 50.877 1.00 59.53 110 THR A C 1
ATOM 883 O O . THR A 1 110 ? -44.319 0.709 50.612 1.00 59.53 110 THR A O 1
ATOM 886 N N . PRO A 1 111 ? -45.029 -1.315 49.911 1.00 51.03 111 PRO A N 1
ATOM 887 C CA . PRO A 1 111 ? -44.977 -1.008 48.486 1.00 51.03 111 PRO A CA 1
ATOM 888 C C . PRO A 1 111 ? -45.976 0.103 48.145 1.00 51.03 111 PRO A C 1
ATOM 890 O O . PRO A 1 111 ? -47.131 -0.144 47.807 1.00 51.03 111 PRO A O 1
ATOM 893 N N . THR A 1 112 ? -45.522 1.348 48.233 1.00 56.81 112 THR A N 1
ATOM 894 C CA . THR A 1 112 ? -46.209 2.490 47.642 1.00 56.81 112 THR A CA 1
ATOM 895 C C . THR A 1 112 ? -45.774 2.540 46.188 1.00 56.81 112 THR A C 1
ATOM 897 O O . THR A 1 112 ? -44.601 2.749 45.891 1.00 56.81 112 THR A O 1
ATOM 900 N N . GLN A 1 113 ? -46.716 2.278 45.281 1.00 53.69 113 GLN A N 1
ATOM 901 C CA . GLN A 1 113 ? -46.535 2.495 43.850 1.00 53.69 113 GLN A CA 1
ATOM 902 C C . GLN A 1 113 ? -46.130 3.952 43.615 1.00 53.69 113 GLN A C 1
ATOM 904 O O . GLN A 1 113 ? -46.961 4.854 43.699 1.00 53.69 113 GLN A O 1
ATOM 909 N N . VAL A 1 114 ? -44.855 4.187 43.321 1.00 45.56 114 VAL A N 1
ATOM 910 C CA . VAL A 1 114 ? -44.387 5.501 42.891 1.00 45.56 114 VAL A CA 1
ATOM 911 C C . VAL A 1 114 ? -44.399 5.502 41.370 1.00 45.56 114 VAL A C 1
ATOM 913 O O . VAL A 1 114 ? -43.604 4.827 40.717 1.00 45.56 114 VAL A O 1
ATOM 916 N N . ASN A 1 115 ? -45.366 6.229 40.819 1.00 60.75 115 ASN A N 1
ATOM 917 C CA . ASN A 1 115 ? -45.401 6.603 39.415 1.00 60.75 115 ASN A CA 1
ATOM 918 C C . ASN A 1 115 ? -44.114 7.359 39.064 1.00 60.75 115 ASN A C 1
ATOM 920 O O . ASN A 1 115 ? -43.769 8.352 39.703 1.00 60.75 115 ASN A O 1
ATOM 924 N N . LEU A 1 116 ? -43.412 6.869 38.047 1.00 48.75 116 LEU A N 1
ATOM 925 C CA . LEU A 1 116 ? -42.166 7.434 37.548 1.00 48.75 116 LEU A CA 1
ATOM 926 C C . LEU A 1 116 ? -42.481 8.676 36.686 1.00 48.75 116 LEU A C 1
ATOM 928 O O . LEU A 1 116 ? -43.192 8.535 35.684 1.00 48.75 116 LEU A O 1
ATOM 932 N N . PRO A 1 117 ? -41.984 9.885 37.018 1.00 50.03 117 PRO A N 1
ATOM 933 C CA . PRO A 1 117 ? -42.131 11.045 36.150 1.00 50.03 117 PRO A CA 1
ATOM 934 C C . PRO A 1 117 ? -41.275 10.836 34.899 1.00 50.03 117 PRO A C 1
ATOM 936 O O . PRO A 1 117 ? -40.046 10.889 34.914 1.00 50.03 117 PRO A O 1
ATOM 939 N N . THR A 1 118 ? -41.970 10.539 33.808 1.00 47.44 118 THR A N 1
ATOM 940 C CA . THR A 1 118 ? -41.410 10.396 32.471 1.00 47.44 118 THR A CA 1
ATOM 941 C C . THR A 1 118 ? -41.251 11.806 31.911 1.00 47.44 118 THR A C 1
ATOM 943 O O . THR A 1 118 ? -42.209 12.384 31.411 1.00 47.44 118 THR A O 1
ATOM 946 N N . ASN A 1 119 ? -40.060 12.391 32.028 1.00 50.00 119 ASN A N 1
ATOM 947 C CA . ASN A 1 119 ? -39.725 13.602 31.282 1.00 50.00 119 ASN A CA 1
ATOM 948 C C . ASN A 1 119 ? -39.444 13.206 29.828 1.00 50.00 119 ASN A C 1
ATOM 950 O O . ASN A 1 119 ? -38.301 12.982 29.443 1.00 50.00 119 ASN A O 1
ATOM 954 N N . ASN A 1 120 ? -40.520 13.086 29.053 1.00 47.03 120 ASN A N 1
ATOM 955 C CA . ASN A 1 120 ? -40.508 13.124 27.598 1.00 47.03 120 ASN A CA 1
ATOM 956 C C . ASN A 1 120 ? -41.404 14.295 27.190 1.00 47.03 120 ASN A C 1
ATOM 958 O O . ASN A 1 120 ? -42.630 14.205 27.261 1.00 47.03 120 ASN A O 1
ATOM 962 N N . ALA A 1 121 ? -40.783 15.405 26.804 1.00 51.41 121 ALA A N 1
ATOM 963 C CA . ALA A 1 121 ? -41.450 16.391 25.975 1.00 51.41 121 ALA A CA 1
ATOM 964 C C . ALA A 1 121 ? -41.549 15.808 24.555 1.00 51.41 121 ALA A C 1
ATOM 966 O O . ALA A 1 121 ? -40.564 15.300 24.025 1.00 51.41 121 ALA A O 1
ATOM 967 N N . GLU A 1 122 ? -42.762 15.853 24.004 1.00 51.97 122 GLU A N 1
ATOM 968 C CA . GLU A 1 122 ? -43.133 15.496 22.627 1.00 51.97 122 GLU A CA 1
ATOM 969 C C . GLU A 1 122 ? -42.911 14.037 22.204 1.00 51.97 122 GLU A C 1
ATOM 971 O O . GLU A 1 122 ? -42.130 13.707 21.317 1.00 51.97 122 GLU A O 1
ATOM 976 N N . SER A 1 123 ? -43.726 13.144 22.768 1.00 48.06 123 SER A N 1
ATOM 977 C CA . SER A 1 123 ? -44.169 11.957 22.035 1.00 48.06 123 SER A CA 1
ATOM 978 C C . SER A 1 123 ? -45.682 12.009 21.869 1.00 48.06 123 SER A C 1
ATOM 980 O O . SER A 1 123 ? -46.430 11.815 22.831 1.00 48.06 123 SER A O 1
ATOM 982 N N . GLU A 1 124 ? -46.106 12.281 20.637 1.00 53.97 124 GLU A N 1
ATOM 983 C CA . GLU A 1 124 ? -47.452 12.027 20.136 1.00 53.97 124 GLU A CA 1
ATOM 984 C C . GLU A 1 124 ? -47.939 10.630 20.562 1.00 53.97 124 GLU A C 1
ATOM 986 O O . GLU A 1 124 ? -47.172 9.668 20.647 1.00 53.97 124 GLU A O 1
ATOM 991 N N . ALA A 1 125 ? -49.232 10.551 20.869 1.00 52.00 125 ALA A N 1
ATOM 992 C CA . ALA A 1 125 ? -49.936 9.415 21.449 1.00 52.00 125 ALA A CA 1
ATOM 993 C C . ALA A 1 125 ? -49.464 8.035 20.941 1.00 52.00 125 ALA A C 1
ATOM 995 O O . ALA A 1 125 ? -49.679 7.678 19.785 1.00 52.00 125 ALA A O 1
ATOM 996 N N . ILE A 1 126 ? -48.888 7.222 21.836 1.00 46.59 126 ILE A N 1
ATOM 997 C CA . ILE A 1 126 ? -48.549 5.818 21.566 1.00 46.59 126 ILE A CA 1
ATOM 998 C C . ILE A 1 126 ? -49.800 4.953 21.811 1.00 46.59 126 ILE A C 1
ATOM 1000 O O . ILE A 1 126 ? -50.194 4.770 22.968 1.00 46.59 126 ILE A O 1
ATOM 1004 N N . PRO A 1 127 ? -50.439 4.385 20.769 1.00 51.53 127 PRO A N 1
ATOM 1005 C CA . PRO A 1 127 ? -51.498 3.402 20.946 1.00 51.53 127 PRO A CA 1
ATOM 1006 C C . PRO A 1 127 ? -50.933 2.080 21.497 1.00 51.53 127 PRO A C 1
ATOM 1008 O O . PRO A 1 127 ? -49.777 1.716 21.289 1.00 51.53 127 PRO A O 1
ATOM 1011 N N . ALA A 1 128 ? -51.776 1.354 22.228 1.00 52.69 128 ALA A N 1
ATOM 1012 C CA . ALA A 1 128 ? -51.449 0.175 23.022 1.00 52.69 128 ALA A CA 1
ATOM 1013 C C . ALA A 1 128 ? -50.503 -0.859 22.361 1.00 52.69 128 ALA A C 1
ATOM 1015 O O . ALA A 1 128 ? -50.808 -1.444 21.326 1.00 52.69 128 ALA A O 1
ATOM 1016 N N . LYS A 1 129 ? -49.403 -1.168 23.068 1.00 53.06 129 LYS A N 1
ATOM 1017 C CA . LYS A 1 129 ? -48.659 -2.449 23.078 1.00 53.06 129 LYS A CA 1
ATOM 1018 C C . LYS A 1 129 ? -48.472 -3.127 21.706 1.00 53.06 129 LYS A C 1
ATOM 1020 O O . LYS A 1 129 ? -48.776 -4.312 21.546 1.00 53.06 129 LYS A O 1
ATOM 1025 N N . SER A 1 130 ? -47.917 -2.426 20.717 1.00 60.94 130 SER A N 1
ATOM 1026 C CA . SER A 1 130 ? -47.407 -3.090 19.512 1.00 60.94 130 SER A CA 1
ATOM 1027 C C . SER A 1 130 ? -46.212 -3.978 19.883 1.00 60.94 130 SER A C 1
ATOM 1029 O O . SER A 1 130 ? -45.267 -3.519 20.525 1.00 60.94 130 SER A O 1
ATOM 1031 N N . LYS A 1 131 ? -46.250 -5.260 19.500 1.00 66.75 131 LYS A N 1
ATOM 1032 C CA . LYS A 1 131 ? -45.138 -6.211 19.688 1.00 66.75 131 LYS A CA 1
ATOM 1033 C C . LYS A 1 131 ? -43.831 -5.606 19.141 1.00 66.75 131 LYS A C 1
ATOM 1035 O O . LYS A 1 131 ? -43.890 -4.927 18.117 1.00 66.75 131 LYS A O 1
ATOM 1040 N N . PRO A 1 132 ? -42.665 -5.864 19.761 1.00 69.25 132 PRO A N 1
ATOM 1041 C CA . PRO A 1 132 ? -41.402 -5.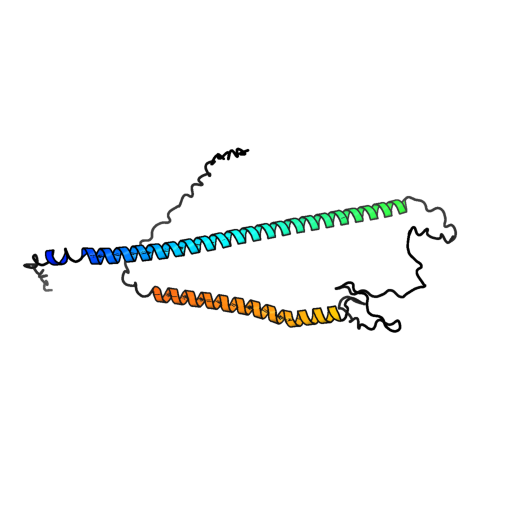288 19.311 1.00 69.25 132 PRO A CA 1
ATOM 1042 C C . PRO A 1 132 ? -41.117 -5.686 17.857 1.00 69.25 132 PRO A C 1
ATOM 1044 O O . PRO A 1 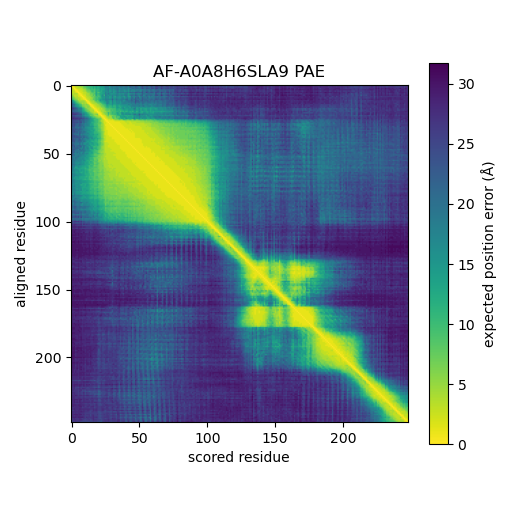132 ? -40.998 -6.872 17.531 1.00 69.25 132 PRO A O 1
ATOM 1047 N N . THR A 1 133 ? -41.022 -4.689 16.979 1.00 74.38 133 THR A N 1
ATOM 1048 C CA . THR A 1 133 ? -40.648 -4.869 15.574 1.00 74.38 133 THR A CA 1
ATOM 1049 C C . THR A 1 133 ? -39.211 -5.378 15.509 1.00 74.38 133 THR A C 1
ATOM 1051 O O . THR A 1 133 ? -38.290 -4.726 15.994 1.00 74.38 133 THR A O 1
ATOM 1054 N N . ARG A 1 134 ? -38.992 -6.556 14.914 1.00 75.94 134 ARG A N 1
ATOM 1055 C CA . ARG A 1 134 ? -37.636 -7.100 14.724 1.00 75.94 134 ARG A CA 1
ATOM 1056 C C . ARG A 1 134 ? -36.847 -6.247 13.730 1.00 75.94 134 ARG A C 1
ATOM 1058 O O . ARG A 1 134 ? -37.378 -5.920 12.671 1.00 75.94 134 ARG A O 1
ATOM 1065 N N . LEU A 1 135 ? -35.584 -5.957 14.039 1.00 81.12 135 LEU A N 1
ATOM 1066 C CA . LEU A 1 135 ? -34.654 -5.236 13.164 1.00 81.12 135 LEU A CA 1
ATOM 1067 C C . LEU A 1 135 ? -33.585 -6.191 12.611 1.00 81.12 135 LEU A C 1
ATOM 1069 O O . LEU A 1 135 ? -33.146 -7.114 13.297 1.00 81.12 135 LEU A O 1
ATOM 1073 N N . CYS A 1 136 ? -33.169 -5.988 11.360 1.00 80.69 136 CYS A N 1
ATOM 1074 C CA . CYS A 1 136 ? -32.056 -6.728 10.759 1.00 80.69 136 CYS A CA 1
ATOM 1075 C C . CYS A 1 136 ? -30.727 -6.258 11.357 1.00 80.69 136 CYS A C 1
ATOM 1077 O O . CYS A 1 136 ? -30.474 -5.060 11.383 1.00 80.69 136 CYS A O 1
ATOM 1079 N N . ARG A 1 137 ? -29.843 -7.170 11.766 1.00 83.25 137 ARG A N 1
ATOM 1080 C CA . ARG A 1 137 ? -28.527 -6.817 12.324 1.00 83.25 137 ARG A CA 1
ATOM 1081 C C . ARG A 1 137 ? -27.604 -6.191 11.279 1.00 83.25 137 ARG A C 1
ATOM 1083 O O . ARG A 1 137 ? -26.900 -5.247 11.594 1.00 83.25 137 ARG A O 1
ATOM 1090 N N . GLU A 1 138 ? -27.651 -6.683 10.041 1.00 83.62 138 GLU A N 1
ATOM 1091 C CA . GLU A 1 138 ? -26.737 -6.246 8.972 1.00 83.62 138 GLU A CA 1
ATOM 1092 C C . GLU A 1 138 ? -27.129 -4.924 8.308 1.00 83.62 138 GLU A C 1
ATOM 1094 O O . GLU A 1 138 ? -26.296 -4.252 7.714 1.00 83.62 138 GLU A O 1
ATOM 1099 N N . CYS A 1 139 ? -28.413 -4.565 8.316 1.00 85.62 139 CYS A N 1
ATOM 1100 C CA . CYS A 1 139 ? -28.874 -3.360 7.616 1.00 85.62 139 CYS A CA 1
ATOM 1101 C C . CYS A 1 139 ? -29.836 -2.493 8.426 1.00 85.62 139 CYS A C 1
ATOM 1103 O O . CYS A 1 139 ? -30.400 -1.553 7.876 1.00 85.62 139 CYS A O 1
ATOM 1105 N N . GLY A 1 140 ? -30.107 -2.840 9.687 1.00 84.50 140 GLY A N 1
ATOM 1106 C CA . GLY A 1 140 ? -31.011 -2.103 10.576 1.00 84.50 140 GLY A CA 1
ATOM 1107 C C . GLY A 1 140 ? -32.485 -2.101 10.159 1.00 84.50 140 GLY A C 1
ATOM 1108 O O . GLY A 1 140 ? -33.323 -1.589 10.890 1.00 84.50 140 GLY A O 1
ATOM 1109 N N . SER A 1 141 ? -32.839 -2.658 8.997 1.00 83.31 141 SER A N 1
ATOM 1110 C CA . SER A 1 141 ? -34.188 -2.509 8.449 1.00 83.31 141 SER A CA 1
ATOM 1111 C C . SER A 1 141 ? -35.229 -3.277 9.276 1.00 83.31 141 SER A C 1
ATOM 1113 O O . SER A 1 141 ? -34.971 -4.432 9.642 1.00 83.31 141 SER A O 1
ATOM 1115 N N . PRO A 1 142 ? -36.410 -2.684 9.538 1.00 85.50 142 PRO A N 1
ATOM 1116 C CA . PRO A 1 142 ? -37.494 -3.364 10.232 1.00 85.50 142 PRO A CA 1
ATOM 1117 C C . PRO A 1 142 ? -38.050 -4.507 9.383 1.00 85.50 142 PRO A C 1
ATOM 1119 O O . PRO A 1 142 ? -38.242 -4.373 8.172 1.00 85.50 142 PRO A O 1
ATOM 1122 N N . GLY A 1 143 ? -38.307 -5.645 10.026 1.00 81.88 143 GLY A N 1
ATOM 1123 C CA . GLY A 1 143 ? -38.866 -6.820 9.371 1.00 81.88 143 GLY A CA 1
ATOM 1124 C C . GLY A 1 143 ? -40.248 -6.528 8.796 1.00 81.88 143 GLY A C 1
ATOM 1125 O O . GLY A 1 143 ? -41.075 -5.864 9.430 1.00 81.88 143 GLY A O 1
ATOM 1126 N N . ARG A 1 144 ? -40.535 -7.052 7.603 1.00 81.50 144 ARG A N 1
ATOM 1127 C CA . ARG A 1 144 ? -41.879 -6.929 7.019 1.00 81.50 144 ARG A CA 1
ATOM 1128 C C . ARG A 1 144 ? -42.865 -7.812 7.789 1.00 81.50 144 ARG A C 1
ATOM 1130 O O . ARG A 1 144 ? -42.649 -9.017 7.940 1.00 81.50 144 ARG A O 1
ATOM 1137 N N . HIS A 1 145 ? -43.948 -7.210 8.274 1.00 72.00 145 HIS A N 1
ATOM 1138 C CA . HIS A 1 145 ? -45.043 -7.898 8.959 1.00 72.00 145 HIS A CA 1
ATOM 1139 C C . HIS A 1 145 ? -46.298 -7.876 8.077 1.00 72.00 145 HIS A C 1
ATOM 1141 O O . HIS A 1 145 ? -46.597 -6.859 7.457 1.00 72.00 145 HIS A O 1
ATOM 1147 N N . ARG A 1 146 ? -47.034 -8.989 8.026 1.00 74.50 146 ARG A N 1
ATOM 1148 C CA . ARG A 1 146 ? -48.394 -9.080 7.468 1.00 74.50 146 ARG A CA 1
ATOM 1149 C C . ARG A 1 146 ? -49.205 -9.949 8.416 1.00 74.50 146 ARG A C 1
ATOM 1151 O O . ARG A 1 146 ? -48.687 -10.934 8.940 1.00 74.50 146 ARG A O 1
ATOM 1158 N N . ASP A 1 147 ? -50.425 -9.520 8.713 1.00 73.69 147 ASP A N 1
ATOM 1159 C CA . ASP A 1 147 ? -51.343 -10.218 9.623 1.00 73.69 147 ASP A CA 1
ATOM 1160 C C . ASP A 1 147 ? -50.749 -10.459 11.028 1.00 73.69 147 ASP A C 1
ATOM 1162 O O . ASP A 1 147 ? -50.920 -11.511 11.645 1.00 73.69 147 ASP A O 1
ATOM 1166 N N . GLY A 1 148 ? -49.966 -9.494 11.531 1.00 65.00 148 GLY A N 1
ATOM 1167 C CA . GLY A 1 148 ? -49.344 -9.563 12.860 1.00 65.00 148 GLY A CA 1
ATOM 1168 C C . GLY A 1 148 ? -48.250 -10.630 13.014 1.00 65.00 148 GLY A C 1
ATOM 1169 O O . GLY A 1 148 ? -47.766 -10.846 14.130 1.00 65.00 148 GLY A O 1
ATOM 1170 N N . LYS A 1 149 ? -47.839 -11.284 11.918 1.00 63.00 149 LYS A N 1
ATOM 1171 C CA . LYS A 1 149 ? -46.702 -12.210 11.851 1.00 63.00 149 LYS A CA 1
ATOM 1172 C C . LYS A 1 149 ? -45.605 -11.614 10.971 1.00 63.00 149 LYS A C 1
ATOM 1174 O O . LYS A 1 149 ? -45.868 -11.025 9.923 1.00 63.00 149 LYS A O 1
ATOM 1179 N N . CYS A 1 150 ? -44.353 -11.754 11.401 1.00 67.31 150 CYS A N 1
ATOM 1180 C CA . CYS A 1 150 ? -43.225 -11.421 10.540 1.00 67.31 150 CYS A CA 1
ATOM 1181 C C . CYS A 1 150 ? -43.181 -12.444 9.396 1.00 67.31 150 CYS A C 1
ATOM 1183 O O . CYS A 1 150 ? -43.120 -13.646 9.648 1.00 67.31 150 CYS A O 1
ATOM 1185 N N . ILE A 1 151 ? -43.283 -11.965 8.158 1.00 75.19 151 ILE A N 1
ATOM 1186 C CA . ILE A 1 151 ? -43.380 -12.811 6.955 1.00 75.19 151 ILE A CA 1
ATOM 1187 C C . ILE A 1 151 ? -41.988 -13.235 6.475 1.00 75.19 151 ILE A C 1
ATOM 1189 O O . ILE A 1 151 ? -41.846 -14.206 5.736 1.00 75.19 151 ILE A O 1
ATOM 1193 N N . GLU A 1 152 ? -40.950 -12.495 6.871 1.00 70.06 152 GLU A N 1
ATOM 1194 C CA . GLU A 1 152 ? -39.571 -12.821 6.522 1.00 70.06 152 GLU A CA 1
ATOM 1195 C C . GLU A 1 152 ? -39.089 -14.016 7.345 1.00 70.06 152 GLU A C 1
ATOM 1197 O O . GLU A 1 152 ? -39.182 -14.040 8.575 1.00 70.06 152 GLU A O 1
ATOM 1202 N N . LYS A 1 153 ? -38.560 -15.033 6.656 1.00 65.62 153 LYS A N 1
ATOM 1203 C CA . LYS A 1 153 ? -37.968 -16.207 7.298 1.00 65.62 153 LYS A CA 1
ATOM 1204 C C . LYS A 1 153 ? -36.612 -15.824 7.890 1.00 65.62 153 LYS A C 1
ATOM 1206 O O . LYS A 1 153 ? -35.576 -15.953 7.245 1.00 65.62 153 LYS A O 1
ATOM 1211 N N . TRP A 1 154 ? -36.611 -15.393 9.146 1.00 68.44 154 TRP A N 1
ATOM 1212 C CA . TRP A 1 154 ? -35.389 -15.252 9.935 1.00 68.44 154 TRP A CA 1
ATOM 1213 C C . TRP A 1 154 ? -34.786 -16.644 10.153 1.00 68.44 154 TRP A C 1
ATOM 1215 O O . TRP A 1 154 ? -35.365 -17.474 10.852 1.00 68.44 154 TRP A O 1
ATOM 1225 N N . GLY A 1 155 ? -33.654 -16.931 9.509 1.00 60.56 155 GLY A N 1
ATOM 1226 C CA . GLY A 1 155 ? -32.959 -18.205 9.699 1.00 60.56 155 GLY A CA 1
ATOM 1227 C C . GLY A 1 155 ? -32.400 -18.344 11.125 1.00 60.56 155 GLY A C 1
ATOM 1228 O O . GLY A 1 155 ? -32.116 -17.325 11.763 1.00 60.56 155 GLY A O 1
ATOM 1229 N N . PRO A 1 156 ? -32.210 -19.577 11.634 1.00 56.94 156 PRO A N 1
ATOM 1230 C CA . PRO A 1 156 ? -31.395 -19.813 12.819 1.00 56.94 156 PRO A CA 1
ATOM 1231 C C . PRO A 1 156 ? -29.950 -19.446 12.464 1.00 56.94 156 PRO A C 1
ATOM 1233 O O . PRO A 1 156 ? -29.247 -20.201 11.799 1.00 56.94 156 PRO A O 1
ATOM 1236 N N . GLY A 1 157 ? -29.539 -18.228 12.807 1.00 53.88 157 GLY A N 1
ATOM 1237 C CA . GLY A 1 157 ? -28.140 -17.838 12.703 1.00 53.88 157 GLY A CA 1
ATOM 1238 C C . GLY A 1 157 ? -27.306 -18.625 13.721 1.00 53.88 157 GLY A C 1
ATOM 1239 O O . GLY A 1 157 ? -27.837 -18.993 14.773 1.00 53.88 157 GLY A O 1
ATOM 1240 N N . PRO A 1 158 ? -26.003 -18.830 13.468 1.00 52.28 158 PRO A N 1
ATOM 1241 C CA . PRO A 1 158 ? -25.096 -19.548 14.370 1.00 52.28 158 PRO A CA 1
ATOM 1242 C C . PRO A 1 158 ? -24.962 -18.912 15.768 1.00 52.28 158 PRO A C 1
ATOM 1244 O O . PRO A 1 158 ? -24.282 -19.464 16.620 1.00 52.28 158 PRO A O 1
ATOM 1247 N N . HIS A 1 159 ? -25.562 -17.741 16.016 1.00 50.12 159 HIS A N 1
ATOM 1248 C CA . HIS A 1 159 ? -25.493 -16.995 17.282 1.00 50.12 159 HIS A CA 1
ATOM 1249 C C . HIS A 1 159 ? -26.885 -16.683 17.886 1.00 50.12 159 HIS A C 1
ATOM 1251 O O . HIS A 1 159 ? -27.024 -15.760 18.682 1.00 50.12 159 HIS A O 1
ATOM 1257 N N . GLY A 1 160 ? -27.942 -17.426 17.527 1.00 51.19 160 GLY A N 1
ATOM 1258 C CA . GLY A 1 160 ? -29.249 -17.319 18.198 1.00 51.19 160 GLY A CA 1
ATOM 1259 C C . GLY A 1 160 ? -30.252 -16.318 17.595 1.00 51.19 160 GLY A C 1
ATOM 1260 O O . GLY A 1 160 ? -30.045 -15.750 16.522 1.00 51.19 160 GLY A O 1
ATOM 1261 N N . ARG A 1 161 ? -31.429 -16.207 18.238 1.00 46.31 161 ARG A N 1
ATOM 1262 C CA . ARG A 1 161 ? -32.699 -15.728 17.647 1.00 46.31 161 ARG A CA 1
ATOM 1263 C C . ARG A 1 161 ? -32.641 -14.286 17.107 1.00 46.31 161 ARG A C 1
ATOM 1265 O O . ARG A 1 161 ? -32.870 -13.340 17.845 1.00 46.31 161 ARG A O 1
ATOM 1272 N N . GLY A 1 162 ? -32.576 -14.178 15.775 1.00 64.62 162 GLY A N 1
ATOM 1273 C CA . GLY A 1 162 ? -33.100 -13.058 14.979 1.00 64.62 162 GLY A CA 1
ATOM 1274 C C . GLY A 1 162 ? -32.068 -12.024 14.552 1.00 64.62 162 GLY A C 1
ATOM 1275 O O . GLY A 1 162 ? -31.937 -11.009 15.219 1.00 64.62 162 GLY A O 1
ATOM 1276 N N . THR A 1 163 ? -31.370 -12.232 13.431 1.00 69.19 163 THR A N 1
ATOM 1277 C CA . THR A 1 163 ? -30.307 -11.276 13.072 1.00 69.19 163 THR A CA 1
ATOM 1278 C C . THR A 1 163 ? -30.147 -10.922 11.599 1.00 69.19 163 THR A C 1
ATOM 1280 O O . THR A 1 163 ? -29.514 -9.913 11.336 1.00 69.19 163 THR A O 1
ATOM 1283 N N . VAL A 1 164 ? -30.743 -11.600 10.612 1.00 77.19 164 VAL A N 1
ATOM 1284 C CA . VAL A 1 164 ? -30.538 -11.188 9.205 1.00 77.19 164 VAL A CA 1
ATOM 1285 C C . VAL A 1 164 ? -31.810 -11.324 8.363 1.00 77.19 164 VAL A C 1
ATOM 1287 O O . VAL A 1 164 ? -32.416 -12.394 8.329 1.00 77.19 164 VAL A O 1
ATOM 1290 N N . CYS A 1 165 ? -32.200 -10.249 7.665 1.00 83.38 165 CYS A N 1
ATOM 1291 C CA . CYS A 1 165 ? -33.314 -10.254 6.711 1.00 83.38 165 CYS A CA 1
ATOM 1292 C C . CYS A 1 165 ? -32.974 -11.065 5.448 1.00 83.38 165 CYS A C 1
ATOM 1294 O O . CYS A 1 165 ? -31.803 -11.302 5.137 1.00 83.38 165 CYS A O 1
ATOM 1296 N N . ASP A 1 166 ? -33.982 -11.446 4.658 1.00 83.75 166 ASP A N 1
ATOM 1297 C CA . ASP A 1 166 ? -33.772 -12.264 3.453 1.00 83.75 166 ASP A CA 1
ATOM 1298 C C . ASP A 1 166 ? -32.862 -11.583 2.416 1.00 83.75 166 ASP A C 1
ATOM 1300 O O . ASP A 1 166 ? -32.101 -12.262 1.722 1.00 83.75 166 ASP A O 1
ATOM 1304 N N . ARG A 1 167 ? -32.884 -10.244 2.324 1.00 82.25 167 ARG A N 1
ATOM 1305 C CA . ARG A 1 167 ? -31.974 -9.490 1.441 1.00 82.25 167 ARG A CA 1
ATOM 1306 C C . ARG A 1 167 ? -30.516 -9.674 1.852 1.00 82.25 167 ARG A C 1
ATOM 1308 O O . ARG A 1 167 ? -29.694 -10.017 1.005 1.00 82.25 167 ARG A O 1
ATOM 1315 N N . CYS A 1 168 ? -30.197 -9.482 3.131 1.00 82.19 168 CYS A N 1
ATOM 1316 C CA . CYS A 1 168 ? -28.834 -9.640 3.637 1.00 82.19 168 CYS A CA 1
ATOM 1317 C C . CYS A 1 168 ? -28.403 -11.113 3.642 1.00 82.19 168 CYS A C 1
ATOM 1319 O O . CYS A 1 168 ? -27.281 -11.413 3.254 1.00 82.19 168 CYS A O 1
ATOM 1321 N N . ARG A 1 169 ? -29.310 -12.058 3.921 1.00 86.06 169 ARG A N 1
ATOM 1322 C CA . ARG A 1 169 ? -29.032 -13.498 3.802 1.00 86.06 169 ARG A CA 1
ATOM 1323 C C . ARG A 1 169 ? -28.694 -13.902 2.365 1.00 86.06 169 ARG A C 1
ATOM 1325 O O . ARG A 1 169 ? -27.748 -14.653 2.143 1.00 86.06 169 ARG A O 1
ATOM 1332 N N . LYS A 1 170 ? -29.441 -13.396 1.376 1.00 88.81 170 LYS A N 1
ATOM 1333 C CA . LYS A 1 170 ? -29.128 -13.601 -0.049 1.00 88.81 170 LYS A CA 1
ATOM 1334 C C . LYS A 1 170 ? -27.820 -12.924 -0.447 1.00 88.81 170 LYS A C 1
ATOM 1336 O O . LYS A 1 170 ? -27.101 -13.489 -1.261 1.00 88.81 170 LYS A O 1
ATOM 1341 N N . ARG A 1 171 ? -27.518 -11.745 0.109 1.00 88.38 171 ARG A N 1
ATOM 1342 C CA . ARG A 1 171 ? -26.257 -11.029 -0.128 1.00 88.38 171 ARG A CA 1
ATOM 1343 C C . ARG A 1 171 ? -25.064 -11.833 0.377 1.00 88.38 171 ARG A C 1
ATOM 1345 O O . ARG A 1 171 ? -24.175 -12.089 -0.416 1.00 88.38 171 ARG A O 1
ATOM 1352 N N . ILE A 1 172 ? -25.098 -12.305 1.622 1.00 84.75 172 ILE A N 1
ATOM 1353 C CA . ILE A 1 172 ? -24.039 -13.134 2.218 1.00 84.75 172 ILE A CA 1
ATOM 1354 C C . ILE A 1 172 ? -23.861 -14.426 1.416 1.00 84.75 172 ILE A C 1
ATOM 1356 O O . ILE A 1 172 ? -22.775 -14.687 0.925 1.00 84.75 172 ILE A O 1
ATOM 1360 N N . ARG A 1 173 ? -24.945 -15.163 1.126 1.00 87.00 173 ARG A N 1
ATOM 1361 C CA . ARG A 1 173 ? -24.874 -16.368 0.273 1.00 87.00 173 ARG A CA 1
ATOM 1362 C C . ARG A 1 173 ? -24.405 -16.102 -1.157 1.00 87.00 173 ARG A C 1
ATOM 1364 O O . ARG A 1 173 ? -24.035 -17.033 -1.868 1.00 87.00 173 ARG A O 1
ATOM 1371 N N . ARG A 1 174 ? -24.555 -14.873 -1.655 1.00 87.19 174 ARG A N 1
ATOM 1372 C CA . ARG A 1 174 ? -24.012 -14.472 -2.954 1.00 87.19 174 ARG A CA 1
ATOM 1373 C C . ARG A 1 174 ? -22.523 -14.167 -2.799 1.00 87.19 174 ARG A C 1
ATOM 1375 O O . ARG A 1 174 ? -21.755 -14.714 -3.568 1.00 87.19 174 ARG A O 1
ATOM 1382 N N . ALA A 1 175 ? -22.120 -13.414 -1.782 1.00 83.25 175 ALA A N 1
ATOM 1383 C CA . ALA A 1 175 ? -20.719 -13.149 -1.473 1.00 83.25 175 ALA A CA 1
ATOM 1384 C C . ALA A 1 175 ? -19.919 -14.442 -1.230 1.00 83.25 175 ALA A C 1
ATOM 1386 O O . ALA A 1 175 ? -18.862 -14.600 -1.813 1.00 83.25 175 ALA A O 1
ATOM 1387 N N . GLU A 1 176 ? -20.452 -15.418 -0.491 1.00 84.94 176 GLU A N 1
ATOM 1388 C CA . GLU A 1 176 ? -19.803 -16.727 -0.283 1.00 84.94 176 GLU A CA 1
ATOM 1389 C C . GLU A 1 176 ? -19.648 -17.528 -1.584 1.00 84.94 176 GLU A C 1
ATOM 1391 O O . GLU A 1 176 ? -18.681 -18.263 -1.749 1.00 84.94 176 GLU A O 1
ATOM 1396 N N . ARG A 1 177 ? -20.581 -17.378 -2.535 1.00 88.31 177 ARG A N 1
ATOM 1397 C CA . ARG A 1 177 ? -20.484 -18.034 -3.849 1.00 88.31 177 ARG A CA 1
ATOM 1398 C C . ARG A 1 177 ? -19.565 -17.292 -4.819 1.00 88.31 177 ARG A C 1
ATOM 1400 O O . ARG A 1 177 ? -18.879 -17.938 -5.598 1.00 88.31 177 ARG A O 1
ATOM 1407 N N . HIS A 1 178 ? -19.551 -15.960 -4.783 1.00 80.94 178 HIS A N 1
ATOM 1408 C CA . HIS A 1 178 ? -18.741 -15.131 -5.682 1.00 80.94 178 HIS A CA 1
ATOM 1409 C C . HIS A 1 178 ? -17.318 -14.880 -5.167 1.00 80.94 178 HIS A C 1
ATOM 1411 O O . HIS A 1 178 ? -16.424 -14.688 -5.980 1.00 80.94 178 HIS A O 1
ATOM 1417 N N . GLY A 1 179 ? -17.068 -14.975 -3.859 1.00 63.28 179 GLY A N 1
ATOM 1418 C CA . GLY A 1 179 ? -15.729 -14.855 -3.272 1.00 63.28 179 GLY A CA 1
ATOM 1419 C C . GLY A 1 179 ? -14.752 -15.935 -3.748 1.00 63.28 179 GLY A C 1
ATOM 1420 O O . GLY A 1 179 ? -13.544 -15.756 -3.644 1.00 63.28 179 GLY A O 1
ATOM 1421 N N . SER A 1 180 ? -15.254 -17.022 -4.346 1.00 55.81 180 SER A N 1
ATOM 1422 C CA . SER A 1 180 ? -14.423 -18.000 -5.057 1.00 55.81 180 SER A CA 1
ATOM 1423 C C . SER A 1 180 ? -13.984 -17.533 -6.456 1.00 55.81 180 SER A C 1
ATOM 1425 O O . SER A 1 180 ? -12.981 -18.031 -6.959 1.00 55.81 180 SER A O 1
ATOM 1427 N N . MET A 1 181 ? -14.699 -16.608 -7.108 1.00 56.66 181 MET A N 1
ATOM 1428 C CA . MET A 1 181 ? -14.377 -16.149 -8.471 1.00 56.66 181 MET A CA 1
ATOM 1429 C C . MET A 1 181 ? -13.438 -14.935 -8.483 1.00 56.66 181 MET A C 1
ATOM 1431 O O . MET A 1 181 ? -12.553 -14.881 -9.334 1.00 56.66 181 MET A O 1
ATOM 1435 N N . ASP A 1 182 ? -13.532 -14.025 -7.507 1.00 54.47 182 ASP A N 1
ATOM 1436 C CA . ASP A 1 182 ? -12.580 -12.902 -7.402 1.00 54.47 182 ASP A CA 1
ATOM 1437 C C . ASP A 1 182 ? -11.179 -13.378 -6.977 1.00 54.47 182 ASP A C 1
ATOM 1439 O O . ASP A 1 182 ? -10.172 -12.894 -7.487 1.00 54.47 182 ASP A O 1
ATOM 1443 N N . ALA A 1 183 ? -11.090 -14.413 -6.130 1.00 53.91 183 ALA A N 1
ATOM 1444 C CA . ALA A 1 183 ? -9.816 -15.072 -5.827 1.00 53.91 183 ALA A CA 1
ATOM 1445 C C . ALA A 1 183 ? -9.212 -15.785 -7.054 1.00 53.91 183 ALA A C 1
ATOM 1447 O O . ALA A 1 183 ? -7.994 -15.905 -7.154 1.00 53.91 183 ALA A O 1
ATOM 1448 N N . SER A 1 184 ? -10.051 -16.226 -7.997 1.00 55.78 184 SER A N 1
ATOM 1449 C CA . SER A 1 184 ? -9.596 -16.826 -9.257 1.00 55.78 184 SER A CA 1
ATOM 1450 C C . SER A 1 184 ? -9.095 -15.754 -10.229 1.00 55.78 184 SER A C 1
ATOM 1452 O O . SER A 1 184 ? -8.025 -15.927 -10.793 1.00 55.78 184 SER A O 1
ATOM 1454 N N . SER A 1 185 ? -9.780 -14.608 -10.332 1.00 58.41 185 SER A N 1
ATOM 1455 C CA . SER A 1 185 ? -9.354 -13.489 -11.195 1.00 58.41 185 SER A CA 1
ATOM 1456 C C . SER A 1 185 ? -8.048 -12.846 -10.715 1.00 58.41 185 SER A C 1
ATOM 1458 O O . SER A 1 185 ? -7.172 -12.543 -11.520 1.00 58.41 185 SER A O 1
ATOM 1460 N N . SER A 1 186 ? -7.862 -12.700 -9.398 1.00 61.34 186 SER A N 1
ATOM 1461 C CA . SER A 1 186 ? -6.588 -12.228 -8.836 1.00 61.34 186 SER A CA 1
ATOM 1462 C C . SER A 1 186 ? -5.456 -13.240 -9.032 1.00 61.34 186 SER A C 1
ATOM 1464 O O . SER A 1 186 ? -4.314 -12.847 -9.256 1.00 61.34 186 SER A O 1
ATOM 1466 N N . ARG A 1 187 ? -5.754 -14.545 -8.980 1.00 69.44 187 ARG A N 1
ATOM 1467 C CA . ARG A 1 187 ? -4.763 -15.603 -9.225 1.00 69.44 187 ARG A CA 1
ATOM 1468 C C . ARG A 1 187 ? -4.402 -15.725 -10.707 1.00 69.44 187 ARG A C 1
ATOM 1470 O O . ARG A 1 187 ? -3.251 -16.001 -11.014 1.00 69.44 187 ARG A O 1
ATOM 1477 N N . GLU A 1 188 ? -5.348 -15.476 -11.604 1.00 74.44 188 GLU A N 1
ATOM 1478 C CA . GLU A 1 188 ? -5.126 -15.451 -13.051 1.00 74.44 188 GLU A CA 1
ATOM 1479 C C . GLU A 1 188 ? -4.289 -14.233 -13.465 1.00 74.44 188 GLU A C 1
ATOM 1481 O O . GLU A 1 188 ? -3.319 -14.391 -14.197 1.00 74.44 188 GLU A O 1
ATOM 1486 N N . LEU A 1 189 ? -4.543 -13.050 -12.890 1.00 71.19 189 LEU A N 1
ATOM 1487 C CA . LEU A 1 189 ? -3.677 -11.874 -13.072 1.00 71.19 189 LEU A CA 1
ATOM 1488 C C . LEU A 1 189 ? -2.250 -12.097 -12.548 1.00 71.19 189 LEU A C 1
ATOM 1490 O O . LEU A 1 189 ? -1.292 -11.676 -13.192 1.00 71.19 189 LEU A O 1
ATOM 1494 N N . LEU A 1 190 ? -2.093 -12.785 -11.412 1.00 76.19 190 LEU A N 1
ATOM 1495 C CA . LEU A 1 190 ? -0.776 -13.180 -10.898 1.00 76.19 190 LEU A CA 1
ATOM 1496 C C . LEU A 1 190 ? -0.092 -14.230 -11.791 1.00 76.19 190 LEU A C 1
ATOM 1498 O O . LEU A 1 190 ? 1.124 -14.181 -11.946 1.00 76.19 190 LEU A O 1
ATOM 1502 N N . SER A 1 191 ? -0.851 -15.142 -12.405 1.00 78.50 191 SER A N 1
ATOM 1503 C CA . SER A 1 191 ? -0.316 -16.133 -13.349 1.00 78.50 191 SER A CA 1
ATOM 1504 C C . SER A 1 191 ? 0.184 -15.470 -14.634 1.00 78.50 191 SER A C 1
ATOM 1506 O O . SER A 1 191 ? 1.309 -15.725 -15.047 1.00 78.50 191 SER A O 1
ATOM 1508 N N . ILE A 1 192 ? -0.601 -14.551 -15.205 1.00 81.88 192 ILE A N 1
ATOM 1509 C CA . ILE A 1 192 ? -0.223 -13.791 -16.407 1.00 81.88 192 ILE A CA 1
ATOM 1510 C C . ILE A 1 192 ? 1.006 -12.911 -16.125 1.00 81.88 192 ILE A C 1
ATOM 1512 O O . ILE A 1 192 ? 1.909 -12.812 -16.957 1.00 81.88 192 ILE A O 1
ATOM 1516 N N . ALA A 1 193 ? 1.086 -12.297 -14.938 1.00 78.31 193 ALA A N 1
ATOM 1517 C CA . ALA A 1 193 ? 2.258 -11.521 -14.532 1.00 78.31 193 ALA A CA 1
ATOM 1518 C C . ALA A 1 193 ? 3.522 -12.391 -14.374 1.00 78.31 193 ALA A C 1
ATOM 1520 O O . ALA A 1 193 ? 4.612 -11.937 -14.712 1.00 78.31 193 ALA A O 1
ATOM 1521 N N . SER A 1 194 ? 3.379 -13.637 -13.906 1.00 83.69 194 SER A N 1
ATOM 1522 C CA . SER A 1 194 ? 4.491 -14.590 -13.784 1.00 83.69 194 SER A CA 1
ATOM 1523 C C . SER A 1 194 ? 4.994 -15.071 -15.148 1.00 83.69 194 SER A C 1
ATOM 1525 O O . SER A 1 194 ? 6.197 -15.058 -15.386 1.00 83.69 194 SER A O 1
ATOM 1527 N N . GLU A 1 195 ? 4.094 -15.425 -16.071 1.00 81.19 195 GLU A N 1
ATOM 1528 C CA . GLU A 1 195 ? 4.466 -15.842 -17.437 1.00 81.19 195 GLU A CA 1
ATOM 1529 C C . GLU A 1 195 ? 5.158 -14.710 -18.215 1.00 81.19 195 GLU A C 1
ATOM 1531 O O . GLU A 1 195 ? 6.062 -14.950 -19.014 1.00 81.19 195 GLU A O 1
ATOM 1536 N N . SER A 1 196 ? 4.781 -13.457 -17.942 1.00 78.12 196 SER A N 1
ATOM 1537 C CA . SER A 1 196 ? 5.409 -12.280 -18.556 1.00 78.12 196 SER A CA 1
ATOM 1538 C C . SER A 1 196 ? 6.866 -12.083 -18.115 1.00 78.12 196 SER A C 1
ATOM 1540 O O . SER A 1 196 ? 7.671 -11.570 -18.890 1.00 78.12 196 SER A O 1
ATOM 1542 N N . LEU A 1 197 ? 7.215 -12.479 -16.885 1.00 73.00 197 LEU A N 1
ATOM 1543 C CA . LEU A 1 197 ? 8.588 -12.401 -16.377 1.00 73.00 197 LEU A CA 1
ATOM 1544 C C . LEU A 1 197 ? 9.472 -13.495 -16.989 1.00 73.00 197 LEU A C 1
ATOM 1546 O O . LEU A 1 197 ? 10.566 -13.189 -17.456 1.00 73.00 197 LEU A O 1
ATOM 1550 N N . GLU A 1 198 ? 8.972 -14.730 -17.083 1.00 78.25 198 GLU A N 1
ATOM 1551 C CA . GLU A 1 198 ? 9.715 -15.847 -17.689 1.00 78.25 198 GLU A CA 1
ATOM 1552 C C . GLU A 1 198 ? 9.969 -15.635 -19.191 1.00 78.25 198 GLU A C 1
ATOM 1554 O O . GLU A 1 198 ? 11.055 -15.931 -19.693 1.00 78.25 198 GLU A O 1
ATOM 1559 N N . ALA A 1 199 ? 9.004 -15.058 -19.916 1.00 71.81 199 ALA A N 1
ATOM 1560 C CA . ALA A 1 199 ? 9.180 -14.724 -21.330 1.00 71.81 199 ALA A CA 1
ATOM 1561 C C . ALA A 1 199 ? 10.258 -13.646 -21.557 1.00 71.81 199 ALA A C 1
ATOM 1563 O O . ALA A 1 199 ? 10.945 -13.662 -22.580 1.00 71.81 199 ALA A O 1
ATOM 1564 N N . ASN A 1 200 ? 10.425 -12.720 -20.607 1.00 70.19 200 ASN A N 1
ATOM 1565 C CA . ASN A 1 200 ? 11.438 -11.669 -20.701 1.00 70.19 200 ASN A CA 1
ATOM 1566 C C . ASN A 1 200 ? 12.849 -12.203 -20.386 1.00 70.19 200 ASN A C 1
ATOM 1568 O O . ASN A 1 200 ? 13.824 -11.771 -20.997 1.00 70.19 200 ASN A O 1
ATOM 1572 N N . GLU A 1 201 ? 12.958 -13.187 -19.490 1.00 76.44 201 GLU A N 1
ATOM 1573 C CA . GLU A 1 201 ? 14.227 -13.839 -19.141 1.00 76.44 201 GLU A CA 1
ATOM 1574 C C . GLU A 1 201 ? 14.786 -14.666 -20.315 1.00 76.44 201 GLU A C 1
ATOM 1576 O O . GLU A 1 201 ? 15.959 -14.538 -20.670 1.00 76.44 201 GLU A O 1
ATOM 1581 N N . GLN A 1 202 ? 13.931 -15.405 -21.034 1.00 73.25 202 GLN A N 1
ATOM 1582 C CA . GLN A 1 202 ? 14.350 -16.156 -22.231 1.00 73.25 202 GLN A CA 1
ATOM 1583 C C . GLN A 1 202 ? 14.813 -15.252 -23.387 1.00 73.25 202 GLN A C 1
ATOM 1585 O O . GLN A 1 202 ? 15.699 -15.630 -24.160 1.00 73.25 202 GLN A O 1
ATOM 1590 N N . ALA A 1 203 ? 14.256 -14.042 -23.510 1.00 68.81 203 ALA A N 1
ATOM 1591 C CA . ALA A 1 203 ? 14.701 -13.069 -24.508 1.00 68.81 203 ALA A CA 1
ATOM 1592 C C . ALA A 1 203 ? 16.098 -12.497 -24.189 1.00 68.81 203 ALA A C 1
ATOM 1594 O O . ALA A 1 203 ? 16.864 -12.189 -25.110 1.00 68.81 203 ALA A O 1
ATOM 1595 N N . GLN A 1 204 ? 16.458 -12.395 -22.9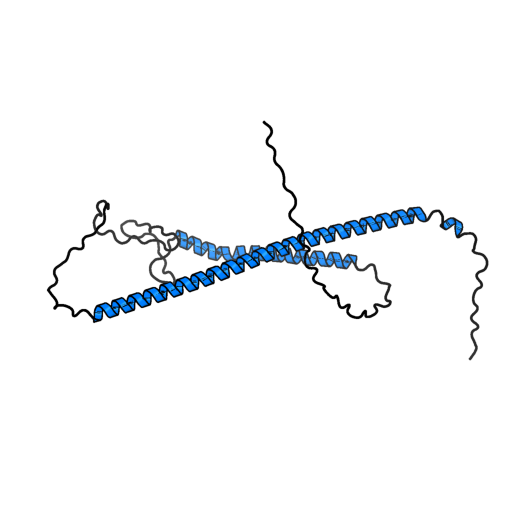05 1.00 64.56 204 GLN A N 1
ATOM 1596 C CA . GLN A 1 204 ? 17.790 -11.958 -22.478 1.00 64.56 204 GLN A CA 1
ATOM 1597 C C . GLN A 1 204 ? 18.853 -13.046 -22.679 1.00 64.56 204 GLN A C 1
ATOM 1599 O O . GLN A 1 204 ? 19.953 -12.739 -23.143 1.00 64.56 204 GLN A O 1
ATOM 1604 N N . GLU A 1 205 ? 18.531 -14.320 -22.434 1.00 62.84 205 GLU A N 1
ATOM 1605 C CA . GLU A 1 205 ? 19.488 -15.416 -22.643 1.00 62.84 205 GLU A CA 1
ATOM 1606 C C . GLU A 1 205 ? 19.862 -15.594 -24.122 1.00 62.84 205 GLU A C 1
ATOM 1608 O O . GLU A 1 205 ? 21.045 -15.751 -24.439 1.00 62.84 205 GLU A O 1
ATOM 1613 N N . ALA A 1 206 ? 18.903 -15.450 -25.044 1.00 62.62 206 ALA A N 1
ATOM 1614 C CA . ALA A 1 206 ? 19.158 -15.543 -26.485 1.00 62.62 206 ALA A CA 1
ATOM 1615 C C . ALA A 1 206 ? 20.078 -14.429 -27.030 1.00 62.62 206 ALA A C 1
ATOM 1617 O O . ALA A 1 206 ? 20.724 -14.619 -28.061 1.00 62.62 206 ALA A O 1
ATOM 1618 N N . SER A 1 207 ? 20.181 -13.286 -26.339 1.00 60.66 207 SER A N 1
ATOM 1619 C CA . SER A 1 207 ? 21.106 -12.202 -26.712 1.00 60.66 207 SER A CA 1
ATOM 1620 C C . SER A 1 207 ? 22.527 -12.387 -26.163 1.00 60.66 207 SER A C 1
ATOM 1622 O O . SER A 1 207 ? 23.443 -11.694 -26.599 1.00 60.66 207 SER A O 1
ATOM 1624 N N . SER A 1 208 ? 22.747 -13.322 -25.233 1.00 57.00 208 SER A N 1
ATOM 1625 C CA . SER A 1 208 ? 24.041 -13.495 -24.550 1.00 57.00 208 SER A CA 1
ATOM 1626 C C . SER A 1 208 ? 24.957 -14.566 -25.165 1.00 57.00 208 SER A C 1
ATOM 1628 O O . SER A 1 208 ? 26.149 -14.616 -24.862 1.00 57.00 208 SER A O 1
ATOM 1630 N N . THR A 1 209 ? 24.459 -15.399 -26.085 1.00 53.47 209 THR A N 1
ATOM 1631 C CA . THR A 1 209 ? 25.209 -16.558 -26.606 1.00 53.47 209 THR A CA 1
ATOM 1632 C C . THR A 1 209 ? 26.159 -16.269 -27.778 1.00 53.47 209 THR A C 1
ATOM 1634 O O . THR A 1 209 ? 26.730 -17.208 -28.325 1.00 53.47 209 THR A O 1
ATOM 1637 N N . SER A 1 210 ? 26.388 -15.011 -28.180 1.00 52.44 210 SER A N 1
ATOM 1638 C CA . SER A 1 210 ? 27.300 -14.681 -29.299 1.00 52.44 210 SER A CA 1
ATOM 1639 C C . SER A 1 210 ? 28.654 -14.077 -28.896 1.00 52.44 210 SER A C 1
ATOM 1641 O O . SER A 1 210 ? 29.365 -13.564 -29.757 1.00 52.44 210 SER A O 1
ATOM 1643 N N . ALA A 1 211 ? 29.044 -14.142 -27.619 1.00 51.72 211 ALA A N 1
ATOM 1644 C CA . ALA A 1 211 ? 30.337 -13.642 -27.140 1.00 51.72 211 ALA A CA 1
ATOM 1645 C C . ALA A 1 211 ? 31.039 -14.663 -26.222 1.00 51.72 211 ALA A C 1
ATOM 1647 O O . ALA A 1 211 ? 31.214 -14.438 -25.029 1.00 51.72 211 ALA A O 1
ATOM 1648 N N . SER A 1 212 ? 31.441 -15.813 -26.768 1.00 52.53 212 SER A N 1
ATOM 1649 C CA . SER A 1 212 ? 32.348 -16.754 -26.093 1.00 52.53 212 SER A CA 1
ATOM 1650 C C . SER A 1 212 ? 33.524 -17.076 -27.002 1.00 52.53 212 SER A C 1
ATOM 1652 O O . SER A 1 212 ? 33.442 -17.977 -27.823 1.00 52.53 212 SER A O 1
ATOM 1654 N N . ASP A 1 213 ? 34.593 -16.294 -26.859 1.00 49.94 213 ASP A N 1
ATOM 1655 C CA . ASP A 1 213 ? 35.976 -16.782 -26.911 1.00 49.94 213 ASP A CA 1
ATOM 1656 C C . ASP A 1 213 ? 36.904 -15.692 -26.358 1.00 49.94 213 ASP A C 1
ATOM 1658 O O . ASP A 1 213 ? 37.616 -14.989 -27.070 1.00 49.94 213 ASP A O 1
ATOM 1662 N N . ASN A 1 214 ? 36.857 -15.506 -25.037 1.00 55.38 214 ASN A N 1
ATOM 1663 C CA . ASN A 1 214 ? 37.965 -14.892 -24.308 1.00 55.38 214 ASN A CA 1
ATOM 1664 C C . ASN A 1 214 ? 38.044 -15.487 -22.895 1.00 55.38 214 ASN A C 1
ATOM 1666 O O . ASN A 1 214 ? 37.785 -14.832 -21.884 1.00 55.38 214 ASN A O 1
ATOM 1670 N N . SER A 1 215 ? 38.344 -16.788 -22.826 1.00 56.28 215 SER A N 1
ATOM 1671 C CA . SER A 1 215 ? 38.690 -17.454 -21.571 1.00 56.28 215 SER A CA 1
ATOM 1672 C C . SER A 1 215 ? 40.117 -17.063 -21.186 1.00 56.28 215 SER A C 1
ATOM 1674 O O . SER A 1 215 ? 41.091 -17.727 -21.542 1.00 56.28 215 SER A O 1
ATOM 1676 N N . GLY A 1 216 ? 40.259 -15.952 -20.477 1.00 53.50 216 GLY A N 1
ATOM 1677 C CA . GLY A 1 216 ? 41.568 -15.491 -20.054 1.00 53.50 216 GLY A CA 1
ATOM 1678 C C . GLY A 1 216 ? 41.478 -14.504 -18.912 1.00 53.50 216 GLY A C 1
ATOM 1679 O O . GLY A 1 216 ? 41.432 -13.304 -19.138 1.00 53.50 216 GLY A O 1
ATOM 1680 N N . MET A 1 217 ? 41.572 -15.027 -17.688 1.00 50.41 217 MET A N 1
ATOM 1681 C CA . MET A 1 217 ? 42.107 -14.287 -16.541 1.00 50.41 217 MET A CA 1
ATOM 1682 C C . MET A 1 217 ? 41.146 -13.298 -15.856 1.00 50.41 217 MET A C 1
ATOM 1684 O O . MET A 1 217 ? 41.401 -12.101 -15.773 1.00 50.41 217 MET A O 1
ATOM 1688 N N . TRP A 1 218 ? 40.087 -13.820 -15.230 1.00 49.41 218 TRP A N 1
ATOM 1689 C CA . TRP A 1 218 ? 39.416 -13.104 -14.138 1.00 49.41 218 TRP A CA 1
ATOM 1690 C C . TRP A 1 218 ? 40.267 -13.269 -12.878 1.00 49.41 218 TRP A C 1
ATOM 1692 O O . TRP A 1 218 ? 40.120 -14.222 -12.114 1.00 49.41 218 TRP A O 1
ATOM 1702 N N . ALA A 1 219 ? 41.243 -12.377 -12.719 1.00 49.56 219 ALA A N 1
ATOM 1703 C CA . ALA A 1 219 ? 42.015 -12.272 -11.495 1.00 49.56 219 ALA A CA 1
ATOM 1704 C C . ALA A 1 219 ? 41.074 -11.942 -10.326 1.00 49.56 219 ALA A C 1
ATOM 1706 O O . ALA A 1 219 ? 40.242 -11.039 -10.408 1.00 49.56 219 ALA A O 1
ATOM 1707 N N . ILE A 1 220 ? 41.234 -12.689 -9.237 1.00 55.69 220 ILE A N 1
ATOM 1708 C CA . ILE A 1 220 ? 40.599 -12.455 -7.942 1.00 55.69 220 ILE A CA 1
ATOM 1709 C C . ILE A 1 220 ? 41.061 -11.076 -7.450 1.00 55.69 220 ILE A C 1
ATOM 1711 O O . ILE A 1 220 ? 42.159 -10.933 -6.912 1.00 55.69 220 ILE A O 1
ATOM 1715 N N . LEU A 1 221 ? 40.247 -10.048 -7.679 1.00 56.38 221 LEU A N 1
ATOM 1716 C CA . LEU A 1 221 ? 40.438 -8.732 -7.079 1.00 56.38 221 LEU A CA 1
ATOM 1717 C C . LEU A 1 221 ? 40.034 -8.810 -5.597 1.00 56.38 221 LEU A C 1
ATOM 1719 O O . LEU A 1 221 ? 38.949 -9.313 -5.290 1.00 56.38 221 LEU A O 1
ATOM 1723 N N . PRO A 1 222 ? 40.882 -8.345 -4.663 1.00 66.19 222 PRO A N 1
ATOM 1724 C CA . PRO A 1 222 ? 40.524 -8.294 -3.253 1.00 66.19 222 PRO A CA 1
ATOM 1725 C C . PRO A 1 222 ? 39.357 -7.318 -3.023 1.00 66.19 222 PRO A C 1
ATOM 1727 O O . PRO A 1 222 ? 39.187 -6.365 -3.788 1.00 66.19 222 PRO A O 1
ATOM 1730 N N . PRO A 1 223 ? 38.560 -7.526 -1.961 1.00 58.03 223 PRO A N 1
ATOM 1731 C CA . PRO A 1 223 ? 37.416 -6.679 -1.654 1.00 58.03 223 PRO A CA 1
ATOM 1732 C C . PRO A 1 223 ? 37.871 -5.235 -1.424 1.00 58.03 223 PRO A C 1
ATOM 1734 O O . PRO A 1 223 ? 38.613 -4.938 -0.485 1.00 58.03 223 PRO A O 1
ATOM 1737 N N . ILE A 1 224 ? 37.411 -4.334 -2.291 1.00 59.41 224 ILE A N 1
ATOM 1738 C CA . ILE A 1 224 ? 37.570 -2.892 -2.122 1.00 59.41 224 ILE A CA 1
ATOM 1739 C C . ILE A 1 224 ? 36.730 -2.500 -0.907 1.00 59.41 224 ILE A C 1
ATOM 1741 O O . ILE A 1 224 ? 35.502 -2.577 -0.935 1.00 59.41 224 ILE A O 1
ATOM 1745 N N . GLN A 1 225 ? 37.388 -2.096 0.178 1.00 57.75 225 GLN A N 1
ATOM 1746 C CA . GLN A 1 225 ? 36.698 -1.478 1.302 1.00 57.75 225 GLN A CA 1
ATOM 1747 C C . GLN A 1 225 ? 36.273 -0.072 0.890 1.00 57.75 225 GLN A C 1
ATOM 1749 O O . GLN A 1 225 ? 37.052 0.877 0.948 1.00 57.75 225 GLN A O 1
ATOM 1754 N N . VAL A 1 226 ? 35.028 0.047 0.434 1.00 58.09 226 VAL A N 1
ATOM 1755 C CA . VAL A 1 226 ? 34.397 1.342 0.196 1.00 58.09 226 VAL A CA 1
ATOM 1756 C C . VAL A 1 226 ? 34.121 1.960 1.561 1.00 58.09 226 VAL A C 1
ATOM 1758 O O . VAL A 1 226 ? 33.180 1.590 2.261 1.00 58.09 226 VAL A O 1
ATOM 1761 N N . LYS A 1 227 ? 34.992 2.883 1.967 1.00 67.69 227 LYS A N 1
ATOM 1762 C CA . LYS A 1 227 ? 34.760 3.750 3.116 1.00 67.69 227 LYS A CA 1
ATOM 1763 C C . LYS A 1 227 ? 33.653 4.722 2.716 1.00 67.69 227 LYS A C 1
ATOM 1765 O O . LYS A 1 227 ? 33.902 5.684 1.999 1.00 67.69 227 LYS A O 1
ATOM 1770 N N . VAL A 1 228 ? 32.422 4.413 3.117 1.00 63.25 228 VAL A N 1
ATOM 1771 C CA . VAL A 1 228 ? 31.281 5.320 2.969 1.00 63.25 228 VAL A CA 1
ATOM 1772 C C . VAL A 1 228 ? 31.502 6.465 3.949 1.00 63.25 228 VAL A C 1
ATOM 1774 O O . VAL A 1 228 ? 31.224 6.352 5.141 1.00 63.25 228 VAL A O 1
ATOM 1777 N N . GLU A 1 229 ? 32.104 7.538 3.455 1.00 66.88 229 GLU A N 1
ATOM 1778 C CA . GLU A 1 229 ? 32.186 8.802 4.166 1.00 66.88 229 GLU A CA 1
ATOM 1779 C C . GLU A 1 229 ? 30.822 9.480 4.020 1.00 66.88 229 GLU A C 1
ATOM 1781 O O . GLU A 1 229 ? 30.382 9.809 2.919 1.00 66.88 229 GLU A O 1
ATOM 1786 N N . VAL A 1 230 ? 30.101 9.577 5.137 1.00 66.06 230 VAL A N 1
ATOM 1787 C CA . VAL A 1 230 ? 28.833 10.298 5.217 1.00 66.06 230 VAL A CA 1
ATOM 1788 C C . VAL A 1 230 ? 29.160 11.774 5.025 1.00 66.06 230 VAL A C 1
ATOM 1790 O O . VAL A 1 230 ? 29.629 12.434 5.947 1.00 66.06 230 VAL A O 1
ATOM 1793 N N . VAL A 1 231 ? 28.965 12.269 3.806 1.00 72.81 231 VAL A N 1
ATOM 1794 C CA . VAL A 1 231 ? 28.974 13.701 3.517 1.00 72.81 231 VAL A CA 1
ATOM 1795 C C . VAL A 1 231 ? 27.705 14.270 4.142 1.00 72.81 231 VAL A C 1
ATOM 1797 O O . VAL A 1 231 ? 26.598 13.984 3.681 1.00 72.81 231 VAL A O 1
ATOM 1800 N N . GLU A 1 232 ? 27.861 15.011 5.239 1.00 65.50 232 GLU A N 1
ATOM 1801 C CA . GLU A 1 232 ? 26.776 15.812 5.795 1.00 65.50 232 GLU A CA 1
ATOM 1802 C C . GLU A 1 232 ? 26.308 16.803 4.718 1.00 65.50 232 GLU A C 1
ATOM 1804 O O . GLU A 1 232 ? 27.144 17.459 4.091 1.00 65.50 232 GLU A O 1
ATOM 1809 N N . PRO A 1 233 ? 24.996 16.882 4.438 1.00 63.56 233 PRO A N 1
ATOM 1810 C CA . PRO A 1 233 ? 24.482 17.800 3.439 1.00 63.56 233 PRO A CA 1
ATOM 1811 C C . PRO A 1 233 ? 24.746 19.231 3.899 1.00 63.56 233 PRO A C 1
ATOM 1813 O O . PRO A 1 233 ? 24.215 19.682 4.915 1.00 63.56 233 PRO A O 1
ATOM 1816 N N . ASP A 1 234 ? 25.589 19.915 3.131 1.00 57.44 234 ASP A N 1
ATOM 1817 C CA . ASP A 1 234 ? 25.879 21.328 3.295 1.00 57.44 234 ASP A CA 1
ATOM 1818 C C . ASP A 1 234 ? 24.564 22.117 3.227 1.00 57.44 234 ASP A C 1
ATOM 1820 O O . ASP A 1 234 ? 23.724 21.921 2.341 1.00 57.44 234 ASP A O 1
ATOM 1824 N N . SER A 1 235 ? 24.378 22.961 4.232 1.00 59.66 235 SER A N 1
ATOM 1825 C CA . SER A 1 235 ? 23.221 23.816 4.451 1.00 59.66 235 SER A CA 1
ATOM 1826 C C . SER A 1 235 ? 23.052 24.766 3.264 1.00 59.66 235 SER A C 1
ATOM 1828 O O . SER A 1 235 ? 23.648 25.842 3.233 1.00 59.66 235 SER A O 1
ATOM 1830 N N . MET A 1 236 ? 22.230 24.395 2.279 1.00 57.38 236 MET A N 1
ATOM 1831 C CA . MET A 1 236 ? 21.787 25.346 1.263 1.00 57.38 236 MET A CA 1
ATOM 1832 C C . MET A 1 236 ? 20.855 26.365 1.912 1.00 57.38 236 MET A C 1
ATOM 1834 O O . MET A 1 236 ? 19.707 26.069 2.237 1.00 57.38 236 MET A O 1
ATOM 1838 N N . GLU A 1 237 ? 21.393 27.565 2.111 1.00 63.78 237 GLU A N 1
ATOM 1839 C CA . GLU A 1 237 ? 20.658 28.719 2.598 1.00 63.78 237 GLU A CA 1
ATOM 1840 C C . GLU A 1 237 ? 19.489 29.060 1.665 1.00 63.78 237 GLU A C 1
ATOM 1842 O O . GLU A 1 237 ? 19.637 29.206 0.447 1.00 63.78 237 GLU A O 1
ATOM 1847 N N . GLU A 1 238 ? 18.307 29.193 2.264 1.00 57.16 238 GLU A N 1
ATOM 1848 C CA . GLU A 1 238 ? 17.107 29.723 1.632 1.00 57.16 238 GLU A CA 1
ATOM 1849 C C . GLU A 1 238 ? 17.354 31.164 1.175 1.00 57.16 238 GLU A C 1
ATOM 1851 O O . GLU A 1 238 ? 17.390 32.102 1.969 1.00 57.16 238 GLU A O 1
ATOM 1856 N N . GLY A 1 239 ? 17.487 31.352 -0.135 1.00 60.94 239 GLY A N 1
ATOM 1857 C CA . GLY A 1 239 ? 17.642 32.670 -0.729 1.00 60.94 239 GLY A CA 1
ATOM 1858 C C . GLY A 1 239 ? 16.906 32.791 -2.051 1.00 60.94 239 GLY A C 1
ATOM 1859 O O . GLY A 1 239 ? 17.539 32.750 -3.094 1.00 60.94 239 GLY A O 1
ATOM 1860 N N . THR A 1 240 ? 15.586 32.992 -2.026 1.00 55.47 240 THR A N 1
ATOM 1861 C CA . THR A 1 240 ? 14.883 33.766 -3.070 1.00 55.47 240 THR A CA 1
ATOM 1862 C C . THR A 1 240 ? 13.634 34.436 -2.494 1.00 55.47 240 THR A C 1
ATOM 1864 O O . THR A 1 240 ? 12.531 33.896 -2.477 1.00 55.47 240 THR A O 1
ATOM 1867 N N . SER A 1 241 ? 13.827 35.667 -2.023 1.00 62.78 241 SER A N 1
ATOM 1868 C CA . SER A 1 241 ? 12.757 36.641 -1.820 1.00 62.78 241 SER A CA 1
ATOM 1869 C C . SER A 1 241 ? 12.185 37.019 -3.190 1.00 62.78 241 SER A C 1
ATOM 1871 O O . SER A 1 241 ? 12.848 37.699 -3.973 1.00 62.78 241 SER A O 1
ATOM 1873 N N . ILE A 1 242 ? 10.984 36.537 -3.514 1.00 62.88 242 ILE A N 1
ATOM 1874 C CA . ILE A 1 242 ? 10.235 37.005 -4.684 1.00 62.88 242 ILE A CA 1
ATOM 1875 C C . ILE A 1 242 ? 9.439 38.232 -4.245 1.00 62.88 242 ILE A C 1
ATOM 1877 O O . ILE A 1 242 ? 8.368 38.124 -3.646 1.00 62.88 242 ILE A O 1
ATOM 1881 N N . ASP A 1 243 ? 9.998 39.396 -4.552 1.00 63.00 243 ASP A N 1
ATOM 1882 C CA . ASP A 1 243 ? 9.340 40.693 -4.466 1.00 63.00 243 ASP A CA 1
ATOM 1883 C C . ASP A 1 243 ? 8.211 40.759 -5.510 1.00 63.00 243 ASP A C 1
ATOM 1885 O O . ASP A 1 243 ? 8.443 40.832 -6.719 1.00 63.00 243 ASP A O 1
ATOM 1889 N N . ARG A 1 244 ? 6.960 40.652 -5.049 1.00 62.31 244 ARG A N 1
ATOM 1890 C CA . ARG A 1 244 ? 5.768 40.938 -5.854 1.00 62.31 244 ARG A CA 1
ATOM 1891 C C . ARG A 1 244 ? 5.368 42.389 -5.614 1.00 62.31 244 ARG A C 1
ATOM 1893 O O . ARG A 1 244 ? 4.577 42.678 -4.719 1.00 62.31 244 ARG A O 1
ATOM 1900 N N . SER A 1 245 ? 5.874 43.276 -6.463 1.00 64.50 245 SER A N 1
ATOM 1901 C CA . SER A 1 245 ? 5.281 44.600 -6.654 1.00 64.50 245 SER A CA 1
ATOM 1902 C C . SER A 1 245 ? 3.894 44.473 -7.306 1.00 64.50 245 SER A C 1
ATOM 1904 O O . SER A 1 245 ? 3.755 43.741 -8.289 1.00 64.50 245 SER A O 1
ATOM 1906 N N . PRO A 1 246 ? 2.863 45.164 -6.795 1.00 72.12 246 PRO A N 1
ATOM 1907 C CA . PRO A 1 246 ? 1.594 45.322 -7.491 1.00 72.12 246 PRO A CA 1
ATOM 1908 C C . PRO A 1 246 ? 1.663 46.524 -8.447 1.00 72.12 246 PRO A C 1
ATOM 1910 O O . PRO A 1 246 ? 1.949 47.642 -8.017 1.00 72.12 246 PRO A O 1
ATOM 1913 N N . GLU A 1 247 ? 1.392 46.303 -9.735 1.00 68.38 247 GLU A N 1
ATOM 1914 C CA . GLU A 1 247 ? 1.071 47.394 -10.662 1.00 68.38 247 GLU A CA 1
ATOM 1915 C C . GLU A 1 247 ? -0.376 47.866 -10.454 1.00 68.38 247 GLU A C 1
ATOM 1917 O O . GLU A 1 247 ? -1.277 47.069 -10.173 1.00 68.38 247 GLU A O 1
ATOM 1922 N N . LEU A 1 248 ? -0.520 49.190 -10.538 1.00 66.00 248 LEU A N 1
ATOM 1923 C CA . LEU A 1 248 ? -1.718 50.016 -10.368 1.00 66.00 248 LEU A CA 1
ATOM 1924 C C . LEU A 1 248 ? -2.716 49.879 -11.523 1.00 66.00 248 LEU A C 1
ATOM 1926 O O . LEU A 1 248 ? -2.264 49.744 -12.68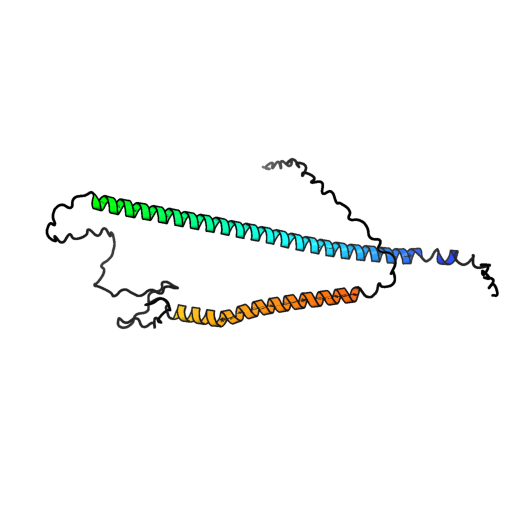2 1.00 66.00 248 LEU A O 1
#

Sequence (248 aa):
MPHEELHMPTPAAGAQDLDRISSAQPEQTRCVLRKLEEETRAVESERDESMVRLQSVTSQWALLESKLQAVGAQATMARRDFAETFERRERHTDLELQKSLTHPHPFPHTPTQVNLPTNNAESEAIPAKSKPTRLCRECGSPGRHRDGKCIEKWGPGPHGRGTVCDRCRKRIRRAERHGSMDASSSRELLSIASESLEANEQAQEASSTSASDNSGMWAILPPIQVKVEVVEPDSMEEGTSIDRSPEL

Secondary structure (DSSP, 8-state):
-------PPP--S-TTSHHHHHTTHHHHHHHHHHHHHHHHHHHHHHHHHHHHHHHHHHHHHHHHHHHHHHHHHHHHHHHHHHHHHHHHHHHHHHHHHHHHHHS-----------------S------TTPPPPPB-TTT-PBPPEETTEE-S-----TTSS----HHHHHHHHHHHHHHHHHHHHHHHHHHHHHHHHHHHHHHHHHHHTT----------PPP---------------------PPP-

Foldseek 3Di:
DDDDDDDDDDDPDDPPCPVVVPPPPPVVVVVVVVVVVVVVVVVVVVVVVVVVVVVVVVVVVVVVVVVVVVVVVVVVVVVVVVVVVVVVVVVVVVVVVVVVVPDDDDDDDDDDDDDDPPPDDDDDDDPDDLDDFAAAQVPRHTADDDPSDRPFPQDQDPVDPGHHGPVVVVVVVVCVVCVVVVVVVVVVVVVVVVVVVVVVVVVVVVVPPPDDDDPDDPDDDPDDPPPPDPDDPDDPDDDDDDDDDDDD